Protein AF-A0A920MTZ7-F1 (afdb_monomer_lite)

Sequence (260 aa):
MGLRLAKHAIFITGLFAFLVACSSSSNELAEPISSESANQDAASAPSSATEERPDEESTANLISFKDEVLPIIENACALCHTGRGPGVPHAKLDTAAEVSAYAFAIGAVVDSGYMPPWPASDLSVPFLHDASLDIYQRELIVEWVQAGAPVDVDGNTQVTPTQEVPFLVSYDQELSSTNFYDGERGQPDEYRCFIFDPELTETKYLTGYEFIPDQTEVVHHLVGYRVTAEYREAADRKDAKEDQGGWSCFGSTGLGSDEI

Structure (mmCIF, N/CA/C/O backbone):
data_AF-A0A920MTZ7-F1
#
_entry.id   AF-A0A920MTZ7-F1
#
loop_
_atom_site.group_PDB
_atom_site.id
_atom_site.type_symbol
_atom_site.label_atom_id
_atom_site.label_alt_id
_atom_site.label_comp_id
_atom_site.label_asym_id
_atom_site.label_entity_id
_atom_site.label_seq_id
_atom_site.pdbx_PDB_ins_code
_atom_site.Cartn_x
_atom_site.Cartn_y
_atom_site.Cartn_z
_atom_site.occupancy
_atom_site.B_iso_or_equiv
_atom_site.auth_seq_id
_atom_site.auth_comp_id
_atom_site.auth_asym_id
_atom_site.auth_atom_id
_atom_site.pdbx_PDB_model_num
ATOM 1 N N . MET A 1 1 ? -1.099 6.759 -16.493 1.00 73.56 1 MET A N 1
ATOM 2 C CA . MET A 1 1 ? -0.132 6.357 -15.442 1.00 73.56 1 MET A CA 1
ATOM 3 C C . MET A 1 1 ? 1.270 6.908 -15.713 1.00 73.56 1 MET A C 1
ATOM 5 O O . MET A 1 1 ? 1.718 6.883 -16.858 1.00 73.56 1 MET A O 1
ATOM 9 N N . GLY A 1 2 ? 1.944 7.415 -14.675 1.00 75.69 2 GLY A N 1
ATOM 10 C CA . GLY A 1 2 ? 3.324 7.918 -14.729 1.00 75.69 2 GLY A CA 1
ATOM 11 C C . GLY A 1 2 ? 4.304 7.098 -13.877 1.00 75.69 2 GLY A C 1
ATOM 12 O O . GLY A 1 2 ? 3.886 6.322 -13.018 1.00 75.69 2 GLY A O 1
ATOM 13 N N . LEU A 1 3 ? 5.606 7.273 -14.111 1.00 81.06 3 LEU A N 1
ATOM 14 C CA . LEU A 1 3 ? 6.703 6.635 -13.378 1.00 81.06 3 LEU A CA 1
ATOM 15 C C . LEU A 1 3 ? 7.841 7.637 -13.160 1.00 81.06 3 LEU A C 1
ATOM 17 O O . LEU A 1 3 ? 8.461 8.092 -14.121 1.00 81.06 3 LEU A O 1
ATOM 21 N N . ARG A 1 4 ? 8.165 7.949 -11.906 1.00 86.31 4 ARG A N 1
ATOM 22 C CA . ARG A 1 4 ? 9.356 8.742 -11.567 1.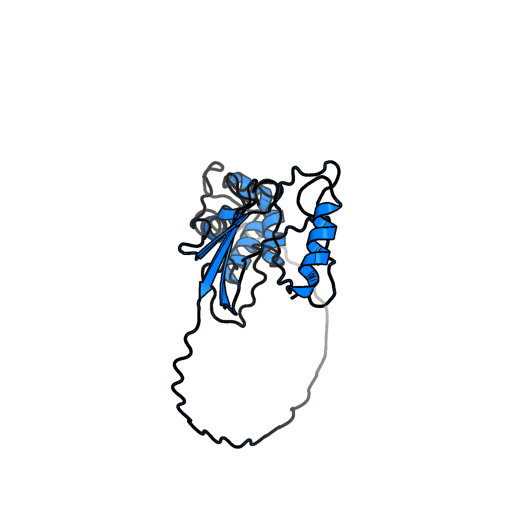00 86.31 4 ARG A CA 1
ATOM 23 C C . ARG A 1 4 ? 10.545 7.839 -11.316 1.00 86.31 4 ARG A C 1
ATOM 25 O O . ARG A 1 4 ? 10.402 6.793 -10.690 1.00 86.31 4 ARG A O 1
ATOM 32 N N . LEU A 1 5 ? 11.720 8.261 -11.772 1.00 76.38 5 LEU A N 1
ATOM 33 C CA . LEU A 1 5 ? 12.977 7.537 -11.599 1.00 76.38 5 LEU A CA 1
ATOM 34 C C . LEU A 1 5 ? 14.055 8.452 -11.017 1.00 76.38 5 LEU A C 1
ATOM 36 O O . LEU A 1 5 ? 14.320 9.523 -11.563 1.00 76.38 5 LEU A O 1
ATOM 40 N N . ALA A 1 6 ? 14.730 7.984 -9.969 1.00 74.25 6 ALA A N 1
ATOM 41 C CA . ALA A 1 6 ? 15.964 8.563 -9.444 1.00 74.25 6 ALA A CA 1
ATOM 42 C C . ALA A 1 6 ? 17.155 7.651 -9.790 1.00 74.25 6 ALA A C 1
ATOM 44 O O . ALA A 1 6 ? 17.127 6.441 -9.541 1.00 74.25 6 ALA A O 1
ATOM 45 N N . LYS A 1 7 ? 18.201 8.220 -10.385 1.00 78.69 7 LYS A N 1
ATOM 46 C CA . LYS A 1 7 ? 19.349 7.543 -10.983 1.00 78.69 7 LYS A CA 1
ATOM 47 C C . LYS A 1 7 ? 20.635 8.287 -10.648 1.00 78.69 7 LYS A C 1
ATOM 49 O O . LYS A 1 7 ? 20.724 9.500 -10.770 1.00 78.69 7 LYS A O 1
ATOM 54 N N . HIS A 1 8 ? 21.690 7.547 -10.328 1.00 67.94 8 HIS A N 1
ATOM 55 C CA . HIS A 1 8 ? 23.018 8.131 -10.122 1.00 67.94 8 HIS A CA 1
ATOM 56 C C . HIS A 1 8 ? 24.019 7.659 -11.182 1.00 67.94 8 HIS A C 1
ATOM 58 O O . HIS A 1 8 ? 24.038 6.492 -11.584 1.00 67.94 8 HIS A O 1
ATOM 64 N N . ALA A 1 9 ? 24.880 8.580 -11.623 1.00 53.00 9 ALA A N 1
ATOM 65 C CA . ALA A 1 9 ? 26.086 8.265 -12.380 1.00 53.00 9 ALA A CA 1
ATOM 66 C C . ALA A 1 9 ? 27.226 7.986 -11.392 1.00 53.00 9 ALA A C 1
ATOM 68 O O . ALA A 1 9 ? 27.508 8.826 -10.539 1.00 53.00 9 ALA A O 1
ATOM 69 N N . ILE A 1 10 ? 27.907 6.846 -11.506 1.00 47.06 10 ILE A N 1
ATOM 70 C CA . ILE A 1 10 ? 29.135 6.632 -10.735 1.00 47.06 10 ILE A CA 1
ATOM 71 C C . ILE A 1 10 ? 30.314 7.158 -11.557 1.00 47.06 10 ILE A C 1
ATOM 73 O O . ILE A 1 10 ? 30.691 6.562 -12.563 1.00 47.06 10 ILE A O 1
ATOM 77 N N . PHE A 1 11 ? 30.948 8.236 -11.095 1.00 40.34 11 PHE A N 1
ATOM 78 C CA . PHE A 1 11 ? 32.350 8.487 -11.420 1.00 40.34 11 PHE A CA 1
ATOM 79 C C . PHE A 1 11 ? 33.190 7.626 -10.477 1.00 40.34 11 PHE A C 1
ATOM 81 O O . PHE A 1 11 ? 33.397 7.989 -9.322 1.00 40.34 11 PHE A O 1
ATOM 88 N N . ILE A 1 12 ? 33.655 6.463 -10.943 1.00 41.62 12 ILE A N 1
ATOM 89 C CA . ILE A 1 12 ? 34.651 5.683 -10.200 1.00 41.62 12 ILE A CA 1
ATOM 90 C C . ILE A 1 12 ? 35.979 6.438 -10.324 1.00 41.62 12 ILE A C 1
ATOM 92 O O . ILE A 1 12 ? 36.806 6.144 -11.185 1.00 41.62 12 ILE A O 1
ATOM 96 N N . THR A 1 13 ? 36.206 7.439 -9.477 1.00 42.00 13 THR A N 1
ATOM 97 C CA . THR A 1 13 ? 37.565 7.886 -9.169 1.00 42.00 13 THR A CA 1
ATOM 98 C C . THR A 1 13 ? 38.194 6.800 -8.309 1.00 42.00 13 THR A C 1
ATOM 100 O O . THR A 1 13 ? 38.037 6.756 -7.092 1.00 42.00 13 THR A O 1
ATOM 103 N N . GLY A 1 14 ? 38.843 5.848 -8.979 1.00 44.28 14 GLY A N 1
ATOM 104 C CA . GLY A 1 14 ? 39.489 4.712 -8.342 1.00 44.28 14 GLY A CA 1
ATOM 105 C C . GLY A 1 14 ? 40.502 5.160 -7.292 1.00 44.28 14 GLY A C 1
ATOM 106 O O . GLY A 1 14 ? 41.560 5.686 -7.628 1.00 44.28 14 GLY A O 1
ATOM 107 N N . LEU A 1 15 ? 40.202 4.888 -6.025 1.00 35.62 15 LEU A N 1
ATOM 108 C CA . LEU A 1 15 ? 41.201 4.801 -4.972 1.00 35.62 15 LEU A CA 1
ATOM 109 C C . LEU A 1 15 ? 41.293 3.329 -4.564 1.00 35.62 15 LEU A C 1
ATOM 111 O O . LEU A 1 15 ? 40.585 2.849 -3.684 1.00 35.62 15 LEU A O 1
ATOM 115 N N . PHE A 1 16 ? 42.148 2.596 -5.276 1.00 40.66 16 PHE A N 1
ATOM 116 C CA . PHE A 1 16 ? 42.564 1.254 -4.888 1.00 40.66 16 PHE A CA 1
ATOM 117 C C . PHE A 1 16 ? 43.358 1.355 -3.579 1.00 40.66 16 PHE A C 1
ATOM 119 O O . PHE A 1 16 ? 44.534 1.714 -3.586 1.00 40.66 16 PHE A O 1
ATOM 126 N N . ALA A 1 17 ? 42.726 1.026 -2.456 1.00 35.19 17 ALA A N 1
ATOM 127 C CA . ALA A 1 17 ? 43.421 0.687 -1.222 1.00 35.19 17 ALA A CA 1
ATOM 128 C C . ALA A 1 17 ? 43.351 -0.834 -1.046 1.00 35.19 17 ALA A C 1
ATOM 130 O O . ALA A 1 17 ? 42.347 -1.388 -0.605 1.00 35.19 17 ALA A O 1
ATOM 131 N N . PHE A 1 18 ? 44.427 -1.514 -1.443 1.00 35.62 18 PHE A N 1
ATOM 132 C CA . PHE A 1 18 ? 44.664 -2.914 -1.103 1.00 35.62 18 PHE A CA 1
ATOM 133 C C . PHE A 1 18 ? 44.867 -3.021 0.414 1.00 35.62 18 PHE A C 1
ATOM 135 O O . PHE A 1 18 ? 45.884 -2.564 0.934 1.00 35.62 18 PHE A O 1
ATOM 14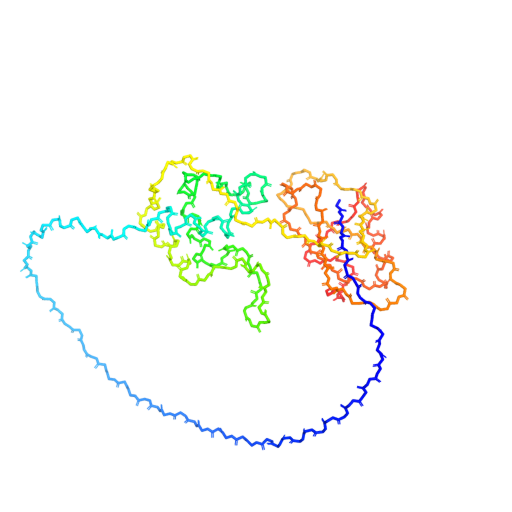2 N N . LEU A 1 19 ? 43.937 -3.665 1.116 1.00 35.62 19 LEU A N 1
ATOM 143 C CA . LEU A 1 19 ? 44.187 -4.231 2.438 1.00 35.62 19 LEU A CA 1
ATOM 144 C C . LEU A 1 19 ? 44.015 -5.744 2.341 1.00 35.62 19 LEU A C 1
ATOM 146 O O . LEU A 1 19 ? 42.914 -6.276 2.242 1.00 35.62 19 LEU A O 1
ATOM 150 N N . VAL A 1 20 ? 45.162 -6.416 2.311 1.00 40.31 20 VAL A N 1
ATOM 151 C CA . VAL A 1 20 ? 45.294 -7.865 2.434 1.00 40.31 20 VAL A CA 1
ATOM 152 C C . VAL A 1 20 ? 44.948 -8.242 3.872 1.00 40.31 20 VAL A C 1
ATOM 154 O O . VAL A 1 20 ? 45.643 -7.829 4.797 1.00 40.31 20 VAL A O 1
ATOM 157 N N . ALA A 1 21 ? 43.908 -9.051 4.056 1.00 35.28 21 ALA A N 1
ATOM 158 C CA . ALA A 1 21 ? 43.657 -9.759 5.303 1.00 35.28 21 ALA A CA 1
ATOM 159 C C . ALA A 1 21 ? 43.594 -11.261 5.006 1.00 35.28 21 ALA A C 1
ATOM 161 O O . ALA A 1 21 ? 42.650 -11.756 4.394 1.00 35.28 21 ALA A O 1
ATOM 162 N N . CYS A 1 22 ? 44.633 -11.982 5.425 1.00 37.28 22 CYS A N 1
ATOM 163 C CA . CYS A 1 22 ? 44.603 -13.433 5.539 1.00 37.28 22 CYS A CA 1
ATOM 164 C C . CYS A 1 22 ? 43.886 -13.793 6.844 1.00 37.28 22 CYS A C 1
ATOM 166 O O . CYS A 1 22 ? 44.307 -13.342 7.907 1.00 37.28 22 CYS A O 1
ATOM 168 N N . SER A 1 23 ? 42.865 -14.646 6.786 1.00 33.50 23 SER A N 1
ATOM 169 C CA . SER A 1 23 ? 42.418 -15.401 7.957 1.00 33.50 23 SER A CA 1
ATOM 170 C C . SER A 1 23 ? 42.201 -16.855 7.560 1.00 33.50 23 SER A C 1
ATOM 172 O O . SER A 1 23 ? 41.451 -17.165 6.635 1.00 33.50 23 SER A O 1
ATOM 174 N N . SER A 1 24 ? 42.951 -17.732 8.220 1.00 41.41 24 SER A N 1
ATOM 175 C CA . SER A 1 24 ? 42.944 -19.179 8.059 1.00 41.41 24 SER A CA 1
ATOM 176 C C . SER A 1 24 ? 41.792 -19.811 8.835 1.00 41.41 24 SER A C 1
ATOM 178 O O . SER A 1 24 ? 41.592 -19.526 10.013 1.00 41.41 24 SER A O 1
ATOM 180 N N . SER A 1 25 ? 41.093 -20.719 8.162 1.00 36.28 25 SER A N 1
ATOM 181 C CA . SER A 1 25 ? 40.071 -21.612 8.704 1.00 36.28 25 SER A CA 1
ATOM 182 C C . SER A 1 25 ? 40.617 -22.532 9.804 1.00 36.28 25 SER A C 1
ATOM 184 O O . SER A 1 25 ? 41.744 -23.022 9.713 1.00 36.28 25 SER A O 1
ATOM 186 N N . SER A 1 26 ? 39.794 -22.832 10.808 1.00 42.53 26 SER A N 1
ATOM 187 C CA . SER A 1 26 ? 39.826 -24.112 11.522 1.00 42.53 26 SER A CA 1
ATOM 188 C C . SER A 1 26 ? 38.418 -24.468 11.983 1.00 42.53 26 SER A C 1
ATOM 190 O O . SER A 1 26 ? 37.749 -23.707 12.673 1.00 42.53 26 SER A O 1
ATOM 192 N N . ASN A 1 27 ? 38.005 -25.630 11.505 1.00 35.41 27 ASN A N 1
ATOM 193 C CA . ASN A 1 27 ? 36.785 -26.372 11.752 1.00 35.41 27 ASN A CA 1
ATOM 194 C C . ASN A 1 27 ? 36.845 -27.029 13.141 1.00 35.41 27 ASN A C 1
ATOM 196 O O . ASN A 1 27 ? 37.878 -27.613 13.460 1.00 35.41 27 ASN A O 1
ATOM 200 N N . GLU A 1 28 ? 35.751 -27.050 13.904 1.00 35.56 28 GLU A N 1
ATOM 201 C CA . GLU A 1 28 ? 35.530 -28.138 14.863 1.00 35.56 28 GLU A CA 1
ATOM 202 C C . GLU A 1 28 ? 34.032 -28.430 15.015 1.00 35.56 28 GLU A C 1
ATOM 204 O O . GLU A 1 28 ? 33.248 -27.621 15.506 1.00 35.56 28 GLU A O 1
ATOM 209 N N . LEU A 1 29 ? 33.659 -29.607 14.515 1.00 36.44 29 LEU A N 1
ATOM 210 C CA . LEU A 1 29 ? 32.416 -30.311 14.791 1.00 36.44 29 LEU A CA 1
ATOM 211 C C . LEU A 1 29 ? 32.584 -31.052 16.121 1.00 36.44 29 LEU A C 1
ATOM 213 O O . LEU A 1 29 ? 33.572 -31.765 16.289 1.00 36.44 29 LEU A O 1
ATOM 217 N N . ALA A 1 30 ? 31.587 -30.984 16.999 1.00 35.12 30 ALA A N 1
ATOM 218 C CA . ALA A 1 30 ? 31.361 -32.018 18.001 1.00 35.12 30 ALA A CA 1
ATOM 219 C C . ALA A 1 30 ? 29.856 -32.277 18.148 1.00 35.12 30 ALA A C 1
ATOM 221 O O . ALA A 1 30 ? 29.040 -31.361 18.214 1.00 35.12 30 ALA A O 1
ATOM 222 N N . GLU A 1 31 ? 29.546 -33.565 18.110 1.00 39.50 31 GLU A N 1
ATOM 223 C CA . GLU A 1 31 ? 28.253 -34.223 17.951 1.00 39.50 31 GLU A CA 1
ATOM 224 C C . GLU A 1 31 ? 27.447 -34.365 19.270 1.00 39.50 31 GLU A C 1
ATOM 226 O O . GLU A 1 31 ? 27.928 -33.969 20.334 1.00 39.50 31 GLU A O 1
ATOM 231 N N . PRO A 1 32 ? 26.200 -34.888 19.212 1.00 40.53 32 PRO A N 1
ATOM 232 C CA . PRO A 1 32 ? 25.152 -34.662 20.204 1.00 40.53 32 PRO A CA 1
ATOM 233 C C . PRO A 1 32 ? 25.169 -35.677 21.353 1.00 40.53 32 PRO A C 1
ATOM 235 O O . PRO A 1 32 ? 25.661 -36.796 21.219 1.00 40.53 32 PRO A O 1
ATOM 238 N N . ILE A 1 33 ? 24.535 -35.312 22.471 1.00 34.78 33 ILE A N 1
ATOM 239 C CA . ILE A 1 33 ? 24.236 -36.248 23.558 1.00 34.78 33 ILE A CA 1
ATOM 240 C C . ILE A 1 33 ? 22.755 -36.617 23.501 1.00 34.78 33 ILE A C 1
ATOM 242 O O . ILE A 1 33 ? 21.862 -35.771 23.486 1.00 34.78 33 ILE A O 1
ATOM 246 N N . SER A 1 34 ? 22.550 -37.923 23.428 1.00 33.41 34 SER A N 1
ATOM 247 C CA . SER A 1 34 ? 21.306 -38.664 23.341 1.00 33.41 34 SER A CA 1
ATOM 248 C C . SER A 1 34 ? 20.534 -38.750 24.661 1.00 33.41 34 SER A C 1
ATOM 250 O O . SER A 1 34 ? 21.130 -38.850 25.727 1.00 33.41 34 SER A O 1
ATOM 252 N N . SER A 1 35 ? 19.212 -38.865 24.498 1.00 32.66 35 SER A N 1
ATOM 253 C CA . SER A 1 35 ? 18.271 -39.752 25.206 1.00 32.66 35 SER A CA 1
ATOM 254 C C . SER A 1 35 ? 18.216 -39.750 26.738 1.00 32.66 35 SER A C 1
ATOM 256 O O . SER A 1 35 ? 19.120 -40.257 27.386 1.00 32.66 35 SER A O 1
ATOM 258 N N . GLU A 1 36 ? 17.024 -39.481 27.278 1.00 35.78 36 GLU A N 1
ATOM 259 C CA . GLU A 1 36 ? 16.241 -40.563 27.891 1.00 35.78 36 GLU A CA 1
ATOM 260 C C . GLU A 1 36 ? 14.750 -40.213 27.975 1.00 35.78 36 GLU A C 1
ATOM 262 O O . GLU A 1 36 ? 14.353 -39.094 28.288 1.00 35.78 36 GLU A O 1
ATOM 267 N N . SER A 1 37 ? 13.932 -41.211 27.647 1.00 34.25 37 SER A N 1
ATOM 268 C CA . SER A 1 37 ? 12.482 -41.239 27.793 1.00 34.25 37 SER A CA 1
ATOM 269 C C . SER A 1 37 ? 12.164 -42.057 29.040 1.00 34.25 37 SER A C 1
ATOM 271 O O . SER A 1 37 ? 12.683 -43.165 29.171 1.00 34.25 37 SER A O 1
ATOM 273 N N . ALA A 1 38 ? 11.224 -41.602 29.865 1.00 33.44 38 ALA A N 1
ATOM 274 C CA . ALA A 1 38 ? 10.444 -42.492 30.714 1.00 33.44 38 ALA A CA 1
ATOM 275 C C . ALA A 1 38 ? 8.994 -42.000 30.785 1.00 33.44 38 ALA A C 1
ATOM 277 O O . ALA A 1 38 ? 8.712 -40.839 31.065 1.00 33.44 38 ALA A O 1
ATOM 278 N N . ASN A 1 39 ? 8.114 -42.930 30.438 1.00 33.12 39 ASN A N 1
ATOM 279 C CA . ASN A 1 39 ? 6.668 -42.845 30.289 1.00 33.12 39 ASN A CA 1
ATOM 280 C C . ASN A 1 39 ? 5.952 -43.156 31.626 1.00 33.12 39 ASN A C 1
ATOM 282 O O . ASN A 1 39 ? 6.611 -43.623 32.553 1.00 33.12 39 ASN A O 1
ATOM 286 N N . GLN A 1 40 ? 4.611 -43.058 31.608 1.00 33.97 40 GLN A N 1
ATOM 287 C CA . GLN A 1 40 ? 3.602 -43.625 32.537 1.00 33.97 40 GLN A CA 1
ATOM 288 C C . GLN A 1 40 ? 3.126 -42.690 33.669 1.00 33.97 40 GLN A C 1
ATOM 290 O O . GLN A 1 40 ? 3.928 -42.037 34.319 1.00 33.97 40 GLN A O 1
ATOM 295 N N . ASP A 1 41 ? 1.839 -42.574 34.009 1.00 30.67 41 ASP A N 1
ATOM 296 C CA . ASP A 1 41 ? 0.616 -43.224 33.526 1.00 30.67 41 ASP A CA 1
ATOM 297 C C . ASP A 1 41 ? -0.614 -42.406 33.968 1.00 30.67 41 ASP A C 1
ATOM 299 O O . ASP A 1 41 ? -0.582 -41.650 34.940 1.00 30.67 41 ASP A O 1
ATOM 303 N N . ALA A 1 42 ? -1.716 -42.606 33.249 1.00 36.16 42 ALA A N 1
ATOM 304 C CA . ALA A 1 42 ? -3.049 -42.117 33.570 1.00 36.16 42 ALA A CA 1
ATOM 305 C C . ALA A 1 42 ? -3.706 -42.909 34.716 1.00 36.16 42 ALA A C 1
ATOM 307 O O . ALA A 1 42 ? -3.630 -44.135 34.724 1.00 36.16 42 ALA A O 1
ATOM 308 N N . ALA A 1 43 ? -4.465 -42.232 35.589 1.00 31.44 43 ALA A N 1
ATOM 309 C CA . ALA A 1 43 ? -5.669 -42.792 36.221 1.00 31.44 43 ALA A CA 1
ATOM 310 C C . ALA A 1 43 ? -6.524 -41.724 36.941 1.00 31.44 43 ALA A C 1
ATOM 312 O O . ALA A 1 43 ? -6.113 -41.142 37.938 1.00 31.44 43 ALA A O 1
ATOM 313 N N . SER A 1 44 ? -7.747 -41.566 36.429 1.00 32.16 44 SER A N 1
ATOM 314 C CA . SER A 1 44 ? -9.037 -41.572 37.142 1.00 32.16 44 SER A CA 1
ATOM 315 C C . SER A 1 44 ? -9.322 -40.593 38.295 1.00 32.16 44 SER A C 1
ATOM 317 O O . SER A 1 44 ? -8.800 -40.699 39.400 1.00 32.16 44 SER A O 1
ATOM 319 N N . ALA A 1 45 ? -10.318 -39.738 38.039 1.00 35.88 45 ALA A N 1
ATOM 320 C CA . ALA A 1 45 ? -11.040 -38.895 38.994 1.00 35.88 45 ALA A CA 1
ATOM 321 C C . ALA A 1 45 ? -11.77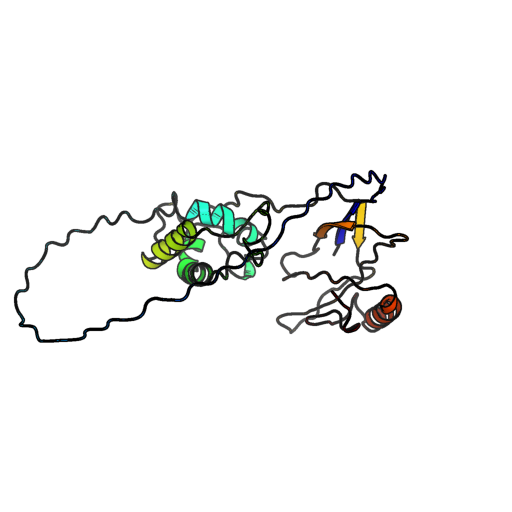5 -39.679 40.105 1.00 35.88 45 ALA A C 1
ATOM 323 O O . ALA A 1 45 ? -12.072 -40.869 39.956 1.00 35.88 45 ALA A O 1
ATOM 324 N N . PRO A 1 46 ? -12.230 -38.958 41.147 1.00 39.75 46 PRO A N 1
ATOM 325 C CA . PRO A 1 46 ? -13.675 -38.914 41.358 1.00 39.75 46 PRO A CA 1
ATOM 326 C C . PRO A 1 46 ? -14.251 -37.497 41.530 1.00 39.75 46 PRO A C 1
ATOM 328 O O . PRO A 1 46 ? -13.571 -36.528 41.851 1.00 39.75 46 PRO A O 1
ATOM 331 N N . SER A 1 47 ? -15.553 -37.445 41.264 1.00 36.72 47 SER A N 1
ATOM 332 C CA . SER A 1 47 ? -16.486 -36.318 41.282 1.00 36.72 47 SER A CA 1
ATOM 333 C C . SER A 1 47 ? -16.784 -35.761 42.685 1.00 36.72 47 SER A C 1
ATOM 335 O O . SER A 1 47 ? -16.724 -36.501 43.665 1.00 36.72 47 SER A O 1
ATOM 337 N N . SER A 1 48 ? -17.255 -34.503 42.693 1.00 30.81 48 SER A N 1
ATOM 338 C CA . SER A 1 48 ? -18.170 -33.853 43.653 1.00 30.81 48 SER A CA 1
ATOM 339 C C . SER A 1 48 ? -17.562 -32.781 44.559 1.00 30.81 48 SER A C 1
ATOM 341 O O . SER A 1 48 ? -17.110 -33.083 45.658 1.00 30.81 48 SER A O 1
ATOM 343 N N . ALA A 1 49 ? -17.732 -31.517 44.165 1.00 33.19 49 ALA A N 1
ATOM 344 C CA . ALA A 1 49 ? -18.487 -30.531 44.947 1.00 33.19 49 ALA A CA 1
ATOM 345 C C . ALA A 1 49 ? -18.689 -29.268 44.097 1.00 33.19 49 ALA A C 1
ATOM 347 O O . ALA A 1 49 ? -17.731 -28.596 43.725 1.00 33.19 49 ALA A O 1
ATOM 348 N N . THR A 1 50 ? -19.944 -28.975 43.765 1.00 44.69 50 THR A N 1
ATOM 349 C CA . THR A 1 50 ? -20.363 -27.681 43.227 1.00 44.69 50 THR A CA 1
ATOM 350 C C . THR A 1 50 ? -20.285 -26.675 44.365 1.00 44.69 50 THR A C 1
ATOM 352 O O . THR A 1 50 ? -21.158 -26.657 45.231 1.00 44.69 50 THR A O 1
ATOM 355 N N . GLU A 1 51 ? -19.227 -25.875 44.385 1.00 38.91 51 GLU A N 1
ATOM 356 C CA . GLU A 1 51 ? -19.180 -24.652 45.174 1.00 38.91 51 GLU A CA 1
ATOM 357 C C . GLU A 1 51 ? -19.457 -23.507 44.201 1.00 38.91 51 GLU A C 1
ATOM 359 O O . GLU A 1 51 ? -18.710 -23.268 43.251 1.00 38.91 51 GLU A O 1
ATOM 364 N N . GLU A 1 52 ? -20.623 -22.893 44.376 1.00 42.97 52 GLU A N 1
ATOM 365 C CA . GLU A 1 52 ? -21.086 -21.734 43.627 1.00 42.97 52 GLU A CA 1
ATOM 366 C C . GLU A 1 52 ? -20.136 -20.578 43.965 1.00 42.97 52 GLU A C 1
ATOM 368 O O . GLU A 1 52 ? -20.246 -19.922 45.003 1.00 42.97 52 GLU A O 1
ATOM 373 N N . ARG A 1 53 ? -19.104 -20.417 43.131 1.00 42.03 53 ARG A N 1
ATOM 374 C CA . ARG A 1 53 ? -18.169 -19.301 43.215 1.00 42.03 53 ARG A CA 1
ATOM 375 C C . ARG A 1 53 ? -18.980 -18.036 42.926 1.00 42.03 53 ARG A C 1
ATOM 377 O O . ARG A 1 53 ? -19.675 -18.028 41.910 1.00 42.03 53 ARG A O 1
ATOM 384 N N . PRO A 1 54 ? -18.912 -16.990 43.768 1.00 41.41 54 PRO A N 1
ATOM 385 C CA . PRO A 1 54 ? -19.502 -15.709 43.418 1.00 41.41 54 PRO A CA 1
ATOM 386 C C . PRO A 1 54 ? -18.968 -15.315 42.046 1.00 41.41 54 PRO A C 1
ATOM 388 O O . PRO A 1 54 ? -17.776 -15.516 41.785 1.00 41.41 54 PRO A O 1
ATOM 391 N N . ASP A 1 55 ? -19.841 -14.791 41.190 1.00 44.62 55 ASP A N 1
ATOM 392 C CA . ASP A 1 55 ? -19.447 -14.095 39.976 1.00 44.62 55 ASP A CA 1
ATOM 393 C C . ASP A 1 55 ? -18.567 -12.906 40.394 1.00 44.62 55 ASP A C 1
ATOM 395 O O . ASP A 1 55 ? -19.027 -11.780 40.571 1.00 44.62 55 ASP A O 1
ATOM 399 N N . GLU A 1 56 ? -17.277 -13.166 40.617 1.00 44.03 56 GLU A N 1
ATOM 400 C CA . GLU A 1 56 ? -16.250 -12.181 40.350 1.00 44.03 56 GLU A CA 1
ATOM 401 C C . GLU A 1 56 ? -16.377 -11.921 38.859 1.00 44.03 56 GLU A C 1
ATOM 403 O O . GLU A 1 56 ? -15.853 -12.660 38.021 1.00 44.03 56 GLU A O 1
ATOM 408 N N . GLU A 1 57 ? -17.166 -10.894 38.552 1.00 49.69 57 GLU A N 1
ATOM 409 C CA . GLU A 1 57 ? -17.010 -10.072 37.374 1.00 49.69 57 GLU A CA 1
ATOM 410 C C . GLU A 1 57 ? -15.525 -9.729 37.324 1.00 49.69 57 GLU A C 1
ATOM 412 O O . GLU A 1 57 ? -15.025 -8.827 37.997 1.00 49.69 57 GLU A O 1
ATOM 417 N N . SER A 1 58 ? -14.796 -10.597 36.630 1.00 43.72 58 SER A N 1
ATOM 418 C CA . SER A 1 58 ? -13.410 -10.420 36.292 1.00 43.72 58 SER A CA 1
ATOM 419 C C . SER A 1 58 ? -13.378 -9.082 35.586 1.00 43.72 58 SER A C 1
ATOM 421 O O . SER A 1 58 ? -13.699 -8.995 34.400 1.00 43.72 58 SER A O 1
ATOM 423 N N . THR A 1 59 ? -12.957 -8.044 36.301 1.00 46.22 59 THR A N 1
ATOM 424 C CA . THR A 1 59 ? -12.302 -6.894 35.700 1.00 46.22 59 THR A CA 1
ATOM 425 C C . THR A 1 59 ? -10.987 -7.417 35.125 1.00 46.22 59 THR A C 1
ATOM 427 O O . THR A 1 59 ? -9.900 -7.102 35.605 1.00 46.22 59 THR A O 1
ATOM 430 N N . ALA A 1 60 ? -11.090 -8.299 34.128 1.00 54.00 60 ALA A N 1
ATOM 431 C CA . ALA A 1 60 ? -10.061 -8.442 33.134 1.00 54.00 60 ALA A CA 1
ATOM 432 C C . ALA A 1 60 ? -9.873 -7.014 32.647 1.00 54.00 60 ALA A C 1
ATOM 434 O O . ALA A 1 60 ? -10.862 -6.354 32.319 1.00 54.00 60 ALA A O 1
ATOM 435 N N . ASN A 1 61 ? -8.646 -6.507 32.731 1.00 63.38 61 ASN A N 1
ATOM 436 C CA . ASN A 1 61 ? -8.299 -5.259 32.078 1.00 63.38 61 ASN A CA 1
ATOM 437 C C . ASN A 1 61 ? -8.689 -5.438 30.611 1.00 63.38 61 ASN A C 1
ATOM 439 O O . ASN A 1 61 ? -7.997 -6.127 29.867 1.00 63.38 61 ASN A O 1
ATOM 443 N N . LEU A 1 62 ? -9.871 -4.938 30.254 1.00 81.62 62 LEU A N 1
ATOM 444 C CA . LEU A 1 62 ? -10.371 -4.981 28.898 1.00 81.62 62 LEU A CA 1
ATOM 445 C C . LEU A 1 62 ? -9.408 -4.130 28.086 1.00 81.62 62 LEU A C 1
ATOM 447 O O . LEU A 1 62 ? -9.135 -2.993 28.473 1.00 81.62 62 LEU A O 1
ATOM 451 N N . ILE A 1 63 ? -8.892 -4.704 27.003 1.00 93.38 63 ILE A N 1
ATOM 452 C CA . ILE A 1 63 ? -8.007 -3.999 26.081 1.00 93.38 63 ILE A CA 1
ATOM 453 C C . ILE A 1 63 ? -8.731 -2.737 25.612 1.00 93.38 63 ILE A C 1
ATOM 455 O O . ILE A 1 63 ? -9.845 -2.816 25.079 1.00 93.38 63 ILE A O 1
ATOM 459 N N . SER A 1 64 ? -8.124 -1.576 25.848 1.00 96.25 64 SER A N 1
ATOM 460 C CA . SER A 1 64 ? -8.720 -0.296 25.471 1.00 96.25 64 SER A CA 1
ATOM 461 C C . SER A 1 64 ? -8.624 -0.130 23.963 1.00 96.25 64 SER A C 1
ATOM 463 O O . SER A 1 64 ? -7.532 -0.094 23.394 1.00 96.25 64 SER A O 1
ATOM 465 N N . PHE A 1 65 ? -9.766 0.025 23.290 1.00 97.88 65 PHE A N 1
ATOM 466 C CA . PHE A 1 65 ? -9.732 0.321 21.863 1.00 97.88 65 PHE A CA 1
ATOM 467 C C . PHE A 1 65 ? -9.014 1.643 21.614 1.00 97.88 65 PHE A C 1
ATOM 46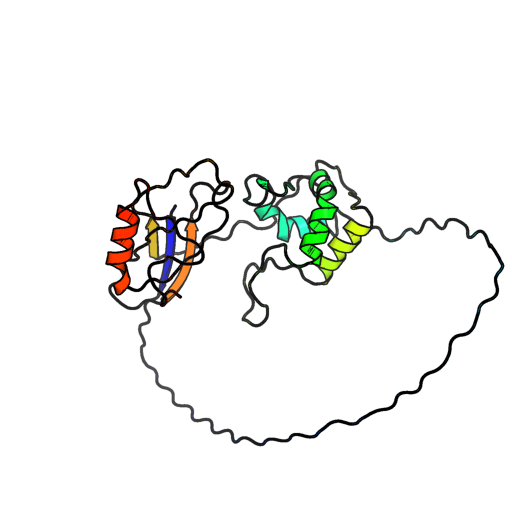9 O O . PHE A 1 65 ? -8.151 1.712 20.750 1.00 97.88 65 PHE A O 1
ATOM 476 N N . LYS A 1 66 ? -9.331 2.682 22.386 1.00 97.88 66 LYS A N 1
ATOM 477 C CA . LYS A 1 66 ? -8.736 4.006 22.232 1.00 97.88 66 LYS A CA 1
ATOM 478 C C . LYS A 1 66 ? -7.225 4.020 22.421 1.00 97.88 66 LYS A C 1
ATOM 480 O O . LYS A 1 66 ? -6.531 4.646 21.625 1.00 97.88 66 LYS A O 1
ATOM 485 N N . ASP A 1 67 ? -6.751 3.421 23.507 1.00 97.75 67 ASP A N 1
ATOM 486 C CA . ASP A 1 67 ? -5.378 3.628 23.962 1.00 97.75 67 ASP A CA 1
ATOM 487 C C . ASP A 1 67 ? -4.425 2.547 23.429 1.00 97.75 67 ASP A C 1
ATOM 489 O O . ASP A 1 67 ? -3.227 2.800 23.316 1.00 97.75 67 ASP A O 1
ATOM 493 N N . GLU A 1 68 ? -4.941 1.371 23.057 1.00 97.69 68 GLU A N 1
ATOM 494 C CA . GLU A 1 68 ? -4.123 0.226 22.644 1.00 97.69 68 GLU A CA 1
ATOM 495 C C . GLU A 1 68 ? -4.340 -0.157 21.172 1.00 97.69 68 GLU A C 1
ATOM 497 O O . GLU A 1 68 ? -3.373 -0.314 20.429 1.00 97.69 68 GLU A O 1
ATOM 502 N N . VAL A 1 69 ? -5.589 -0.257 20.705 1.00 98.31 69 VAL A N 1
ATOM 503 C CA . VAL A 1 69 ? -5.893 -0.777 19.354 1.00 98.31 69 VAL A CA 1
ATOM 504 C C . VAL A 1 69 ? -5.879 0.316 18.289 1.00 98.31 69 VAL A C 1
ATOM 506 O O . VAL A 1 69 ? -5.251 0.162 17.242 1.00 98.31 69 VAL A O 1
ATOM 509 N N . LEU A 1 70 ? -6.563 1.430 18.542 1.00 98.31 70 LEU A N 1
ATOM 510 C CA . LEU A 1 70 ? -6.722 2.537 17.606 1.00 98.31 70 LEU A CA 1
ATOM 511 C C . LEU A 1 70 ? -5.369 3.079 17.120 1.00 98.31 70 LEU A C 1
ATOM 513 O O . LEU A 1 70 ? -5.235 3.216 15.907 1.00 98.31 70 LEU A O 1
ATOM 517 N N . PRO A 1 71 ? -4.333 3.280 17.964 1.00 97.69 71 PRO A N 1
ATOM 518 C CA . PRO A 1 71 ? -3.027 3.730 17.482 1.00 97.69 71 PRO A CA 1
ATOM 519 C C . PRO A 1 71 ? -2.374 2.754 16.494 1.00 97.69 71 PRO A C 1
ATOM 521 O O . PRO A 1 71 ? -1.691 3.183 15.564 1.00 97.69 71 PRO A O 1
ATOM 524 N N . ILE A 1 72 ? -2.597 1.443 16.657 1.00 97.81 72 ILE A N 1
ATOM 525 C CA . ILE A 1 72 ? -2.096 0.429 15.720 1.00 97.81 72 ILE A CA 1
ATOM 526 C C . ILE A 1 72 ? -2.853 0.533 14.394 1.00 97.81 72 ILE A C 1
ATOM 528 O O . ILE A 1 72 ? -2.233 0.576 13.332 1.00 97.81 72 ILE A O 1
ATOM 532 N N . ILE A 1 73 ? -4.184 0.637 14.448 1.00 97.94 73 ILE A N 1
ATOM 533 C CA . ILE A 1 73 ? -5.030 0.786 13.257 1.00 97.94 73 ILE A CA 1
ATOM 534 C C . ILE A 1 73 ? -4.682 2.072 12.495 1.00 97.94 73 ILE A C 1
ATOM 536 O O . ILE A 1 73 ? -4.518 2.038 11.276 1.00 97.94 73 ILE A O 1
ATOM 540 N N . GLU A 1 74 ? -4.516 3.194 13.191 1.00 97.44 74 GLU A N 1
ATOM 541 C CA . GLU A 1 74 ? -4.141 4.484 12.605 1.00 97.44 74 GLU A CA 1
ATOM 542 C C . GLU A 1 74 ? -2.752 4.452 11.954 1.00 97.44 74 GLU A C 1
ATOM 544 O O . GLU A 1 74 ? -2.550 5.035 10.888 1.00 97.44 74 GLU A O 1
ATOM 549 N N . ASN A 1 75 ? -1.801 3.729 12.548 1.00 94.88 75 ASN A N 1
ATOM 550 C CA . ASN A 1 75 ? -0.435 3.668 12.039 1.00 94.88 75 ASN A CA 1
ATOM 551 C C . ASN A 1 75 ? -0.233 2.662 10.898 1.00 94.88 75 ASN A C 1
ATOM 553 O O . ASN A 1 75 ? 0.515 2.948 9.963 1.00 94.88 75 ASN A O 1
ATOM 557 N N . ALA A 1 76 ? -0.870 1.493 10.977 1.00 95.06 76 ALA A N 1
ATOM 558 C CA . ALA A 1 76 ? -0.596 0.362 10.090 1.00 95.06 76 ALA A CA 1
ATOM 559 C C . ALA A 1 76 ? -1.697 0.100 9.051 1.00 95.06 76 ALA A C 1
ATOM 561 O O . ALA A 1 76 ? -1.442 -0.531 8.027 1.00 95.06 76 ALA A O 1
ATOM 562 N N . CYS A 1 77 ? -2.927 0.562 9.293 1.00 95.81 77 CYS A N 1
ATOM 563 C CA . CYS A 1 77 ? -4.082 0.219 8.458 1.00 95.81 77 CYS A CA 1
ATOM 564 C C . CYS A 1 77 ? -4.700 1.446 7.781 1.00 95.81 77 CYS A C 1
ATOM 566 O O . CYS A 1 77 ? -5.090 1.384 6.612 1.00 95.81 77 CYS A O 1
ATOM 568 N N . ALA A 1 78 ? -4.803 2.563 8.503 1.00 96.25 78 ALA A N 1
ATOM 569 C CA . ALA A 1 78 ? -5.642 3.684 8.103 1.00 96.25 78 ALA A CA 1
ATOM 570 C C . ALA A 1 78 ? -5.200 4.342 6.793 1.00 96.25 78 ALA A C 1
ATOM 572 O O . ALA A 1 78 ? -6.059 4.751 6.015 1.00 96.25 78 ALA A O 1
ATOM 573 N N . LEU A 1 79 ? -3.894 4.368 6.500 1.00 93.06 79 LEU A N 1
ATOM 574 C CA . LEU A 1 79 ? -3.364 4.931 5.252 1.00 93.06 79 LEU A CA 1
ATOM 575 C C . LEU A 1 79 ? -4.001 4.295 4.006 1.00 93.06 79 LEU A C 1
ATOM 577 O O . LEU A 1 79 ? -4.259 4.976 3.015 1.00 93.06 79 LEU A O 1
ATOM 581 N N . CYS A 1 80 ? -4.291 2.994 4.071 1.00 92.44 80 CYS A N 1
ATOM 582 C CA . CYS A 1 80 ? -4.885 2.249 2.967 1.00 92.44 80 CYS A CA 1
ATOM 583 C C . CYS A 1 80 ? -6.403 2.089 3.110 1.00 92.44 80 CYS A C 1
ATOM 585 O O . CYS A 1 80 ? -7.103 2.040 2.101 1.00 92.44 80 CYS A O 1
ATOM 587 N N . HIS A 1 81 ? -6.917 1.987 4.335 1.00 95.81 81 HIS A N 1
ATOM 588 C CA . HIS A 1 81 ? -8.297 1.577 4.611 1.00 95.81 81 HIS A CA 1
ATOM 589 C C . HIS A 1 81 ? -9.254 2.721 4.988 1.00 95.81 81 HIS A C 1
ATOM 591 O O . HIS A 1 81 ? -10.399 2.453 5.357 1.00 95.81 81 HIS A O 1
ATOM 597 N N . THR A 1 82 ? -8.827 3.981 4.863 1.00 96.06 82 THR A N 1
ATOM 598 C CA . THR A 1 82 ? -9.677 5.164 5.096 1.00 96.06 82 THR A CA 1
ATOM 599 C C . THR A 1 82 ? -9.785 6.066 3.865 1.00 96.06 82 THR A C 1
ATOM 601 O O . THR A 1 82 ? -8.968 6.010 2.941 1.00 96.06 82 THR A O 1
ATOM 604 N N . GLY A 1 83 ? -10.818 6.908 3.825 1.00 93.12 83 GLY A N 1
ATOM 605 C CA . GLY A 1 83 ? -11.033 7.928 2.805 1.00 93.12 83 GLY A CA 1
ATOM 606 C C . GLY A 1 83 ? -11.130 7.350 1.391 1.00 93.12 83 GLY A C 1
ATOM 607 O O . GLY A 1 83 ? -12.095 6.674 1.042 1.00 93.12 83 GLY A O 1
ATOM 608 N N . ARG A 1 84 ? -10.135 7.665 0.553 1.00 88.75 84 ARG A N 1
ATOM 609 C CA . ARG A 1 84 ? -9.990 7.137 -0.818 1.00 88.75 84 ARG A CA 1
ATOM 610 C C . ARG A 1 84 ? -8.826 6.150 -0.957 1.00 88.75 84 ARG A C 1
ATOM 612 O O . ARG A 1 84 ? -8.356 5.918 -2.069 1.00 88.75 84 ARG A O 1
ATOM 619 N N . GLY A 1 85 ? -8.335 5.614 0.158 1.00 89.06 85 GLY A N 1
ATOM 620 C CA . GLY A 1 85 ? -7.251 4.645 0.156 1.00 89.06 85 GLY A CA 1
ATOM 621 C C . GLY A 1 85 ? -7.614 3.370 -0.625 1.00 89.06 85 GLY A C 1
ATOM 622 O O . GLY A 1 85 ? -8.788 2.993 -0.695 1.00 89.06 85 GLY A O 1
ATOM 623 N N . PRO A 1 86 ? -6.620 2.679 -1.208 1.00 87.94 86 PRO A N 1
ATOM 624 C CA . PRO A 1 86 ? -6.845 1.516 -2.077 1.00 87.94 86 PRO A CA 1
ATOM 625 C C . PRO A 1 86 ? -7.450 0.298 -1.350 1.00 87.94 86 PRO A C 1
ATOM 627 O O . PRO A 1 86 ? -8.011 -0.599 -1.978 1.00 87.94 86 PRO A O 1
ATOM 630 N N . GLY A 1 87 ? -7.374 0.253 -0.019 1.00 90.94 87 GLY A N 1
ATOM 631 C CA . GLY A 1 87 ? -7.971 -0.788 0.817 1.00 90.94 87 GLY A CA 1
ATOM 632 C C . GLY A 1 87 ? -9.457 -0.571 1.125 1.00 90.94 87 GLY A C 1
ATOM 633 O O . GLY A 1 87 ? -10.140 -1.530 1.482 1.00 90.94 87 GLY A O 1
ATOM 634 N N . VAL A 1 88 ? -9.984 0.648 0.947 1.00 93.50 88 VAL A N 1
ATOM 635 C CA . VAL A 1 88 ? -11.377 1.014 1.277 1.00 93.50 88 VAL A CA 1
ATOM 636 C C . VAL A 1 88 ? -12.428 0.144 0.569 1.00 93.50 88 VAL A C 1
ATOM 638 O O . VAL A 1 88 ? -13.381 -0.259 1.239 1.00 93.50 88 VAL A O 1
ATOM 641 N N . PRO A 1 89 ? -12.292 -0.214 -0.728 1.00 89.81 89 PRO A N 1
ATOM 642 C CA . PRO A 1 89 ? -13.251 -1.104 -1.392 1.00 89.81 89 PRO A CA 1
ATOM 643 C C . PRO A 1 89 ? -13.336 -2.512 -0.782 1.00 89.81 89 PRO A C 1
ATOM 645 O O . PRO A 1 89 ? -14.333 -3.202 -0.987 1.00 89.81 89 PRO A O 1
ATOM 648 N N . HIS A 1 90 ? -12.308 -2.936 -0.041 1.00 89.00 90 HIS A N 1
ATOM 649 C CA . HIS A 1 90 ? -12.206 -4.267 0.560 1.00 89.00 90 HIS A CA 1
ATOM 650 C C . HIS A 1 90 ? -12.597 -4.262 2.041 1.00 89.00 90 HIS A C 1
ATOM 652 O O . HIS A 1 90 ? -13.338 -5.130 2.498 1.00 89.00 90 HIS A O 1
ATOM 658 N N . ALA A 1 91 ? -12.097 -3.277 2.787 1.00 95.06 91 ALA A N 1
ATOM 659 C CA . ALA A 1 91 ? -12.433 -3.038 4.182 1.00 95.06 91 ALA A CA 1
ATOM 660 C C . ALA A 1 91 ? -12.336 -1.536 4.456 1.00 95.06 91 ALA A C 1
ATOM 662 O O . ALA A 1 91 ? -11.255 -0.950 4.384 1.00 95.06 91 ALA A O 1
ATOM 663 N N . LYS A 1 92 ? -13.477 -0.919 4.754 1.00 97.38 92 LYS A N 1
ATOM 664 C CA . LYS A 1 92 ? -13.578 0.506 5.069 1.00 97.38 92 LYS A CA 1
ATOM 665 C C . LYS A 1 92 ? -13.495 0.701 6.574 1.00 97.38 92 LYS A C 1
ATOM 667 O O . LYS A 1 92 ? -14.323 0.142 7.285 1.00 97.38 92 LYS A O 1
ATOM 672 N N . LEU A 1 93 ? -12.524 1.485 7.032 1.00 98.12 93 LEU A N 1
ATOM 673 C CA . LEU A 1 93 ? -12.178 1.658 8.444 1.00 98.12 93 LEU A CA 1
ATOM 674 C C . LEU A 1 93 ? -12.168 3.140 8.864 1.00 98.12 93 LEU A C 1
ATOM 676 O O . LEU A 1 93 ? -11.342 3.520 9.682 1.00 98.12 93 LEU A O 1
ATOM 680 N N . ASP A 1 94 ? -13.045 3.991 8.312 1.00 98.44 94 ASP A N 1
ATOM 681 C CA . ASP A 1 94 ? -13.050 5.442 8.606 1.00 98.44 94 ASP A CA 1
ATOM 682 C C . ASP A 1 94 ? -13.407 5.758 10.065 1.00 98.44 94 ASP A C 1
ATOM 684 O O . ASP A 1 94 ? -13.101 6.843 10.563 1.00 98.44 94 ASP A O 1
ATOM 688 N N . THR A 1 95 ? -14.101 4.846 10.745 1.00 98.75 95 THR A N 1
ATOM 689 C CA . THR A 1 95 ? -14.641 5.068 12.088 1.00 98.75 95 THR A CA 1
ATOM 690 C C . THR A 1 95 ? -14.402 3.889 13.025 1.00 98.75 95 THR A C 1
ATOM 692 O O . THR A 1 95 ? -14.315 2.738 12.598 1.00 98.75 95 THR A O 1
ATOM 695 N N . ALA A 1 96 ? -14.365 4.159 14.333 1.00 98.62 96 ALA A N 1
ATOM 696 C CA . ALA A 1 96 ? -14.225 3.129 15.365 1.00 98.62 96 ALA A CA 1
ATOM 697 C C . ALA A 1 96 ? -15.289 2.017 15.249 1.00 98.62 96 ALA A C 1
ATOM 699 O O . ALA A 1 96 ? -14.978 0.834 15.395 1.00 98.62 96 ALA A O 1
ATOM 700 N N . ALA A 1 97 ? -16.539 2.378 14.932 1.00 98.56 97 ALA A N 1
ATOM 701 C CA . ALA A 1 97 ? -17.613 1.410 14.712 1.00 98.56 97 ALA A CA 1
ATOM 702 C C . ALA A 1 97 ? -17.354 0.507 13.496 1.00 98.56 97 ALA A C 1
ATOM 704 O O . ALA A 1 97 ? -17.633 -0.689 13.557 1.00 98.56 97 ALA A O 1
ATOM 705 N N . GLU A 1 98 ? -16.810 1.052 12.405 1.00 98.69 98 GLU A N 1
ATOM 706 C CA . GLU A 1 98 ? -16.433 0.258 11.234 1.00 98.69 98 GLU A CA 1
ATOM 707 C C . GLU A 1 98 ? -15.264 -0.686 11.558 1.00 98.69 98 GLU A C 1
ATOM 709 O O . GLU A 1 98 ? -15.324 -1.859 11.196 1.00 98.69 98 GLU A O 1
ATOM 714 N N . VAL A 1 99 ? -14.253 -0.238 12.314 1.00 98.56 99 VAL A N 1
ATOM 715 C CA . VAL A 1 99 ? -13.147 -1.108 12.765 1.00 98.56 99 VAL A CA 1
ATOM 716 C C . VAL A 1 99 ? -13.667 -2.292 13.581 1.00 98.56 99 VAL A C 1
ATOM 718 O O . VAL A 1 99 ? -13.319 -3.436 13.293 1.00 98.56 99 VAL A O 1
ATOM 721 N N . SER A 1 100 ? -14.553 -2.043 14.549 1.00 98.31 100 SER A N 1
ATOM 722 C CA . SER A 1 100 ? -15.200 -3.107 15.330 1.00 98.31 100 SER A CA 1
ATOM 723 C C . SER A 1 100 ? -16.054 -4.034 14.452 1.00 98.31 100 SER A C 1
ATOM 725 O O . SER A 1 100 ? -15.995 -5.254 14.595 1.00 98.31 100 SER A O 1
ATOM 727 N N . ALA A 1 101 ? -16.777 -3.497 13.463 1.00 98.19 101 ALA A N 1
ATOM 728 C CA . ALA A 1 101 ? -17.571 -4.306 12.535 1.00 98.19 101 ALA A CA 1
ATOM 729 C C . ALA A 1 101 ? -16.716 -5.249 11.662 1.00 98.19 101 ALA A C 1
ATOM 731 O O . ALA A 1 101 ? -17.162 -6.351 11.337 1.00 98.19 101 ALA A O 1
ATOM 732 N N . TYR A 1 102 ? -15.488 -4.851 11.313 1.00 98.19 102 TYR A N 1
ATOM 733 C CA . TYR A 1 102 ? -14.525 -5.677 10.574 1.00 98.19 102 TYR A CA 1
ATOM 734 C C . TYR A 1 102 ? -13.615 -6.531 11.469 1.00 98.19 102 TYR A C 1
ATOM 736 O O . TYR A 1 102 ? -12.786 -7.276 10.943 1.00 98.19 102 TYR A O 1
ATOM 744 N N . ALA A 1 103 ? -13.770 -6.482 12.795 1.00 97.81 103 ALA A N 1
ATOM 745 C CA . ALA A 1 103 ? -12.828 -7.060 13.753 1.00 97.81 103 ALA A CA 1
ATOM 746 C C . ALA A 1 103 ? -12.481 -8.532 13.488 1.00 97.81 103 ALA A C 1
ATOM 748 O O . ALA A 1 103 ? -11.312 -8.901 13.521 1.00 97.81 103 ALA A O 1
ATOM 749 N N . PHE A 1 104 ? -13.465 -9.370 13.146 1.00 97.44 104 PHE A N 1
ATOM 750 C CA . PHE A 1 104 ? -13.207 -10.775 12.809 1.00 97.44 104 PHE A CA 1
ATOM 751 C C . PHE A 1 104 ? -12.268 -10.930 11.602 1.00 97.44 104 PHE A C 1
ATOM 753 O O . PHE A 1 104 ? -11.331 -11.726 11.637 1.00 97.44 104 PHE A O 1
ATOM 760 N N . ALA A 1 105 ? -12.505 -10.156 10.537 1.00 97.69 105 ALA A N 1
ATOM 761 C CA . ALA A 1 105 ? -11.668 -10.187 9.345 1.00 97.69 105 ALA A CA 1
ATOM 762 C C . ALA A 1 105 ? -10.267 -9.644 9.649 1.00 97.69 105 ALA A C 1
ATOM 764 O O . ALA A 1 105 ? -9.293 -10.291 9.276 1.00 97.69 105 ALA A O 1
ATOM 765 N N . ILE A 1 106 ? -10.181 -8.519 10.374 1.00 98.19 106 ILE A N 1
ATOM 766 C CA . ILE A 1 106 ? -8.921 -7.907 10.826 1.00 98.19 106 ILE A CA 1
ATOM 767 C C . ILE A 1 106 ? -8.099 -8.921 11.626 1.00 98.19 106 ILE A C 1
ATOM 769 O O . ILE A 1 106 ? -6.949 -9.176 11.281 1.00 98.19 106 ILE A O 1
ATOM 773 N N . GLY A 1 107 ? -8.699 -9.557 12.636 1.00 98.00 107 GLY A N 1
ATOM 774 C CA . GLY A 1 107 ? -8.031 -10.565 13.455 1.00 98.00 107 GLY A CA 1
ATOM 775 C C . GLY A 1 107 ? -7.467 -11.714 12.620 1.00 98.00 107 GLY A C 1
ATOM 776 O O . GLY A 1 107 ? -6.310 -12.074 12.793 1.00 98.00 107 GLY A O 1
ATOM 777 N N . ALA A 1 108 ? -8.231 -12.236 11.655 1.00 97.94 108 ALA A N 1
ATOM 778 C CA . ALA A 1 108 ? -7.776 -13.336 10.801 1.00 97.94 108 ALA A CA 1
ATOM 779 C C . ALA A 1 108 ? -6.575 -12.962 9.909 1.00 97.94 108 ALA A C 1
ATOM 781 O O . ALA A 1 108 ? -5.635 -13.749 9.756 1.00 97.94 108 ALA A O 1
ATOM 782 N N . VAL A 1 109 ? -6.584 -11.768 9.305 1.00 97.50 109 VAL A N 1
ATOM 783 C CA . VAL A 1 109 ? -5.487 -11.333 8.422 1.00 97.50 109 VAL A CA 1
ATOM 784 C C . VAL A 1 109 ? -4.246 -10.890 9.197 1.00 97.50 109 VAL A C 1
ATOM 786 O O . VAL A 1 109 ? -3.136 -11.085 8.709 1.00 97.50 109 VAL A O 1
ATOM 789 N N . VAL A 1 110 ? -4.412 -10.358 10.410 1.00 97.69 110 VAL A N 1
ATOM 790 C CA . VAL A 1 110 ? -3.302 -9.989 11.304 1.00 97.69 110 VAL A CA 1
ATOM 791 C C . VAL A 1 110 ? -2.661 -11.233 11.929 1.00 97.69 110 VAL A C 1
ATOM 793 O O . VAL A 1 110 ? -1.432 -11.359 11.955 1.00 97.69 110 VAL A O 1
ATOM 796 N N . ASP A 1 111 ? -3.472 -12.196 12.373 1.00 97.00 111 ASP A N 1
ATOM 797 C CA . ASP A 1 111 ? -2.996 -13.461 12.945 1.00 97.00 111 ASP A CA 1
ATOM 798 C C . ASP A 1 111 ? -2.220 -14.289 11.914 1.00 97.00 111 ASP A C 1
ATOM 800 O O . ASP A 1 111 ? -1.136 -14.792 12.194 1.00 97.00 111 ASP A O 1
ATOM 804 N N . SER A 1 112 ? -2.691 -14.334 10.667 1.00 95.06 112 SER A N 1
ATOM 805 C CA . SER A 1 112 ? -1.958 -14.995 9.577 1.00 95.06 112 SER A CA 1
ATOM 806 C C . SER A 1 112 ? -0.747 -14.208 9.056 1.00 95.06 112 SER A C 1
ATOM 808 O O . SER A 1 112 ? 0.025 -14.752 8.268 1.00 95.06 112 SER A O 1
ATOM 810 N N . GLY A 1 113 ? -0.569 -12.947 9.469 1.00 92.88 113 GLY A N 1
ATOM 811 C CA . GLY A 1 113 ? 0.472 -12.055 8.944 1.00 92.88 113 GLY A CA 1
ATOM 812 C C . GLY A 1 113 ? 0.241 -11.630 7.489 1.00 92.88 113 GLY A C 1
ATOM 813 O O . GLY A 1 113 ? 1.162 -11.157 6.831 1.00 92.88 113 GLY A O 1
ATOM 814 N N . TYR A 1 114 ? -0.975 -11.819 6.972 1.00 93.69 114 TYR A N 1
ATOM 815 C CA . TYR A 1 114 ? -1.362 -11.394 5.630 1.00 93.69 114 TYR A CA 1
ATOM 816 C C . TYR A 1 114 ? -1.499 -9.868 5.529 1.00 93.69 114 TYR A C 1
ATOM 818 O O . TYR A 1 114 ? -1.205 -9.286 4.485 1.00 93.69 114 TYR A O 1
ATOM 826 N N . MET A 1 115 ? -1.947 -9.225 6.611 1.00 95.31 115 MET A N 1
ATOM 827 C CA . MET A 1 115 ? -2.070 -7.774 6.717 1.00 95.31 115 MET A CA 1
ATOM 828 C C . MET A 1 115 ? -1.340 -7.243 7.957 1.00 95.31 115 MET A C 1
ATOM 830 O O . MET A 1 115 ? -1.351 -7.903 8.999 1.00 95.31 115 MET A O 1
ATOM 834 N N . PRO A 1 116 ? -0.794 -6.020 7.879 1.00 93.69 116 PRO A N 1
ATOM 835 C CA . PRO A 1 116 ? -0.623 -5.226 6.659 1.00 93.69 116 PRO A CA 1
ATOM 836 C C . PRO A 1 116 ? 0.373 -5.899 5.690 1.00 93.69 116 PRO A C 1
ATOM 838 O O . PRO A 1 116 ? 1.264 -6.622 6.141 1.00 93.69 116 PRO A O 1
ATOM 841 N N . PRO A 1 117 ? 0.233 -5.717 4.363 1.00 89.81 117 PRO A N 1
ATOM 842 C CA . PRO A 1 117 ? 1.086 -6.409 3.408 1.00 89.81 117 PRO A CA 1
ATOM 843 C C . PRO A 1 117 ? 2.517 -5.881 3.518 1.00 89.81 117 PRO A C 1
ATOM 845 O O . PRO A 1 117 ? 2.785 -4.720 3.209 1.00 89.81 117 PRO A O 1
ATOM 848 N N . TRP A 1 118 ? 3.444 -6.742 3.934 1.00 88.12 118 TRP A N 1
ATOM 849 C CA . TRP A 1 118 ? 4.861 -6.404 4.037 1.00 88.12 118 TRP A CA 1
ATOM 850 C C . TRP A 1 118 ? 5.724 -7.583 3.572 1.00 88.12 118 TRP A C 1
ATOM 852 O O . TRP A 1 118 ? 6.181 -8.387 4.380 1.00 88.12 118 TRP A O 1
ATOM 862 N N . PRO A 1 119 ? 5.936 -7.740 2.253 1.00 82.12 119 PRO A N 1
ATOM 863 C CA . PRO A 1 119 ? 6.688 -8.875 1.714 1.00 82.12 119 PRO A CA 1
ATOM 864 C C . PRO A 1 119 ? 8.197 -8.792 2.001 1.00 82.12 119 PRO A C 1
ATOM 866 O O . PRO A 1 119 ? 8.935 -9.724 1.677 1.00 82.12 119 PRO A O 1
ATOM 869 N N . ALA A 1 120 ? 8.678 -7.677 2.559 1.00 85.25 120 ALA A N 1
ATOM 870 C CA . ALA A 1 120 ? 10.078 -7.503 2.906 1.00 85.25 120 ALA A CA 1
ATOM 871 C C . ALA A 1 120 ? 10.436 -8.324 4.155 1.00 85.25 120 ALA A C 1
ATOM 873 O O . ALA A 1 120 ? 9.733 -8.294 5.161 1.00 85.25 120 ALA A O 1
ATOM 874 N N . SER A 1 121 ? 11.556 -9.046 4.094 1.00 82.88 121 SER A N 1
ATOM 875 C CA . SER A 1 121 ? 12.096 -9.768 5.249 1.00 82.88 121 SER A CA 1
ATOM 876 C C . SER A 1 121 ? 12.866 -8.840 6.188 1.00 82.88 121 SER A C 1
ATOM 878 O O . SER A 1 121 ? 13.539 -7.914 5.730 1.00 82.88 121 SER A O 1
ATOM 880 N N . ASP A 1 122 ? 12.929 -9.208 7.460 1.00 82.81 122 ASP A N 1
ATOM 881 C CA . ASP A 1 122 ? 13.776 -8.604 8.496 1.00 82.81 122 ASP A CA 1
ATOM 882 C C . ASP A 1 122 ? 15.270 -8.992 8.403 1.00 82.81 122 ASP A C 1
ATOM 884 O O . ASP A 1 122 ? 16.104 -8.457 9.128 1.00 82.81 122 ASP A O 1
ATOM 888 N N . LEU A 1 123 ? 15.642 -9.885 7.478 1.00 87.19 123 LEU A N 1
ATOM 889 C CA . LEU A 1 123 ? 17.024 -10.350 7.272 1.00 87.19 123 LEU A CA 1
ATOM 890 C C . LEU A 1 123 ? 17.944 -9.331 6.565 1.00 87.19 123 LEU A C 1
ATOM 892 O O . LEU A 1 123 ? 19.113 -9.630 6.306 1.00 87.19 123 LEU A O 1
ATOM 896 N N . SER A 1 124 ? 17.422 -8.157 6.202 1.00 85.94 124 SER A N 1
ATOM 897 C CA . SER A 1 124 ? 18.139 -7.097 5.482 1.00 85.94 124 SER A CA 1
ATOM 898 C C . SER A 1 124 ? 18.506 -5.927 6.409 1.00 85.94 124 SER A C 1
ATOM 900 O O . SER A 1 124 ? 18.405 -6.005 7.631 1.00 85.94 124 SER A O 1
ATOM 902 N N . VAL A 1 125 ? 18.960 -4.817 5.826 1.00 89.56 125 VAL A N 1
ATOM 903 C CA . VAL A 1 125 ? 19.034 -3.534 6.533 1.00 89.56 125 VAL A CA 1
ATOM 904 C C . VAL A 1 125 ? 17.631 -3.087 6.972 1.00 89.56 125 VAL A C 1
ATOM 906 O O . VAL A 1 125 ? 16.662 -3.397 6.276 1.00 89.56 125 VAL A O 1
ATOM 909 N N . PRO A 1 126 ? 17.504 -2.325 8.074 1.00 87.88 126 PRO A N 1
ATOM 910 C CA . PRO A 1 126 ? 16.221 -1.765 8.479 1.00 87.88 126 PRO A CA 1
ATOM 911 C C . PRO A 1 126 ? 15.606 -0.915 7.366 1.00 87.88 126 PRO A C 1
ATOM 913 O O . PRO A 1 126 ? 16.275 -0.046 6.796 1.00 87.88 126 PRO A O 1
ATOM 916 N N . PHE A 1 127 ? 14.332 -1.157 7.076 1.00 87.50 127 PHE A N 1
ATOM 917 C CA . PHE A 1 127 ? 13.576 -0.364 6.117 1.00 87.50 127 PHE A CA 1
ATOM 918 C C . PHE A 1 127 ? 13.021 0.893 6.791 1.00 87.50 127 PHE A C 1
ATOM 920 O O . PHE A 1 127 ? 12.588 0.872 7.942 1.00 87.50 127 PHE A O 1
ATOM 927 N N . LEU A 1 128 ? 13.031 2.008 6.062 1.00 85.25 128 LEU A N 1
ATOM 928 C CA . LEU A 1 128 ? 12.238 3.172 6.447 1.00 85.25 128 LEU A CA 1
ATOM 929 C C . LEU A 1 128 ? 10.762 2.876 6.170 1.00 85.25 128 LEU A C 1
ATOM 931 O O . LEU A 1 128 ? 10.455 2.217 5.179 1.00 85.25 128 LEU A O 1
ATOM 935 N N . HIS A 1 129 ? 9.873 3.415 7.007 1.00 84.75 129 HIS A N 1
ATOM 936 C CA . HIS A 1 129 ? 8.419 3.240 6.877 1.00 84.75 129 HIS A CA 1
ATOM 937 C C . HIS A 1 129 ? 7.983 1.768 6.904 1.00 84.75 129 HIS A C 1
ATOM 939 O O . HIS A 1 129 ? 7.113 1.363 6.137 1.00 84.75 129 HIS A O 1
ATOM 945 N N . ASP A 1 130 ? 8.611 0.974 7.777 1.00 86.75 130 ASP A N 1
ATOM 946 C CA . ASP A 1 130 ? 8.205 -0.404 8.035 1.00 86.75 130 ASP A CA 1
ATOM 947 C C . ASP A 1 130 ? 6.745 -0.434 8.502 1.00 86.75 130 ASP A C 1
ATOM 949 O O . ASP A 1 130 ? 6.400 0.125 9.546 1.00 86.75 130 ASP A O 1
ATOM 953 N N . ALA A 1 131 ? 5.888 -1.029 7.674 1.00 85.88 131 ALA A N 1
ATOM 954 C CA . ALA A 1 131 ? 4.466 -1.151 7.953 1.00 85.88 131 ALA A CA 1
ATOM 955 C C . ALA A 1 131 ? 4.132 -2.440 8.711 1.00 85.88 131 ALA A C 1
ATOM 957 O O . ALA A 1 131 ? 2.969 -2.634 9.051 1.00 85.88 131 ALA A O 1
ATOM 958 N N . SER A 1 132 ? 5.100 -3.332 8.950 1.00 90.06 132 SER A N 1
ATOM 959 C CA . SER A 1 132 ? 4.854 -4.582 9.662 1.00 90.06 132 SER A CA 1
ATOM 960 C C . SER A 1 132 ? 4.386 -4.339 11.095 1.00 90.06 132 SER A C 1
ATOM 962 O O . SER A 1 132 ? 4.670 -3.314 11.717 1.00 90.06 132 SER A O 1
ATOM 964 N N . LEU A 1 133 ? 3.631 -5.306 11.609 1.00 94.31 133 LEU A N 1
ATOM 965 C CA . LEU A 1 133 ? 3.228 -5.328 13.005 1.00 94.31 133 LEU A CA 1
ATOM 966 C C . LEU A 1 133 ? 4.212 -6.180 13.792 1.00 94.31 133 LEU A C 1
ATOM 968 O O . LEU A 1 133 ? 4.493 -7.324 13.415 1.00 94.31 133 LEU A O 1
ATOM 972 N N . ASP A 1 134 ? 4.683 -5.650 14.914 1.00 93.06 134 ASP A N 1
ATOM 973 C CA . ASP A 1 134 ? 5.440 -6.456 15.860 1.00 93.06 134 ASP A CA 1
ATOM 974 C C . ASP A 1 134 ? 4.539 -7.501 16.551 1.00 93.06 134 ASP A C 1
ATOM 976 O O . ASP A 1 134 ? 3.309 -7.491 16.443 1.00 93.06 134 ASP A O 1
ATOM 980 N N . ILE A 1 135 ? 5.164 -8.457 17.245 1.00 93.94 135 ILE A N 1
ATOM 981 C CA . ILE A 1 135 ? 4.449 -9.559 17.906 1.00 93.94 135 ILE A CA 1
ATOM 982 C C . ILE A 1 135 ? 3.418 -9.029 18.910 1.00 93.94 135 ILE A C 1
ATOM 984 O O . ILE A 1 135 ? 2.297 -9.528 18.937 1.00 93.94 135 ILE A O 1
ATOM 988 N N . TYR A 1 136 ? 3.768 -7.996 19.677 1.00 95.62 136 TYR A N 1
ATOM 989 C CA . TYR A 1 136 ? 2.888 -7.432 20.695 1.00 95.62 136 TYR A CA 1
ATOM 990 C C . TYR A 1 136 ? 1.669 -6.752 20.062 1.00 95.62 136 TYR A C 1
ATOM 992 O O . TYR A 1 136 ? 0.542 -6.986 20.486 1.00 95.62 136 TYR A O 1
ATOM 1000 N N . GLN A 1 137 ? 1.866 -5.969 19.001 1.00 97.31 137 GLN A N 1
ATOM 1001 C CA . GLN A 1 137 ? 0.777 -5.337 18.257 1.00 97.31 137 GLN A CA 1
ATOM 1002 C C . GLN A 1 137 ? -0.181 -6.372 17.655 1.00 97.31 137 GLN A C 1
ATOM 1004 O O . GLN A 1 137 ? -1.398 -6.186 17.689 1.00 97.31 137 GLN A O 1
ATOM 1009 N N . ARG A 1 138 ? 0.355 -7.476 17.117 1.00 97.31 138 ARG A N 1
ATOM 1010 C CA . ARG A 1 138 ? -0.456 -8.573 16.567 1.00 97.31 138 ARG A CA 1
ATOM 1011 C C . ARG A 1 138 ? -1.272 -9.264 17.652 1.00 97.31 138 ARG A C 1
ATOM 1013 O O . ARG A 1 138 ? -2.476 -9.433 17.475 1.00 97.31 138 ARG A O 1
ATOM 1020 N N . GLU A 1 139 ? -0.637 -9.629 18.763 1.00 97.00 139 GLU A N 1
ATOM 1021 C CA . GLU A 1 139 ? -1.302 -10.261 19.909 1.00 97.00 139 GLU A CA 1
ATOM 1022 C C . GLU A 1 139 ? -2.407 -9.364 20.468 1.00 97.00 139 GLU A C 1
ATOM 1024 O O . GLU A 1 139 ? -3.532 -9.822 20.643 1.00 97.00 139 GLU A O 1
ATOM 1029 N N . LEU A 1 140 ? -2.137 -8.068 20.626 1.00 97.56 140 LEU A N 1
ATOM 1030 C CA . LEU A 1 140 ? -3.098 -7.095 21.138 1.00 97.56 140 LEU A CA 1
ATOM 1031 C C . LEU A 1 140 ? -4.353 -6.987 20.261 1.00 97.56 140 LEU A C 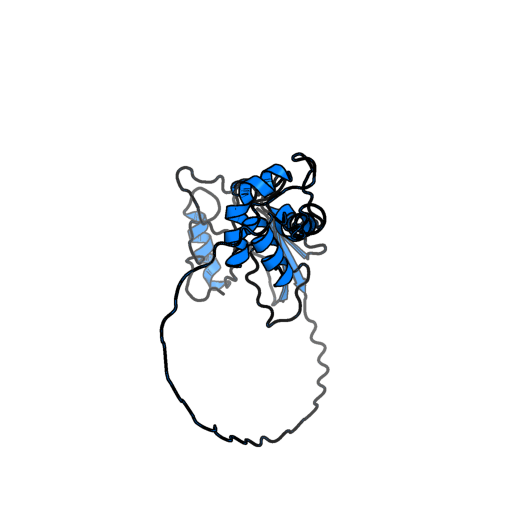1
ATOM 1033 O O . LEU A 1 140 ? -5.472 -6.982 20.774 1.00 97.56 140 LEU A O 1
ATOM 1037 N N . ILE A 1 141 ? -4.187 -6.951 18.933 1.00 98.12 141 ILE A N 1
ATOM 1038 C CA . ILE A 1 141 ? -5.322 -6.982 18.001 1.00 98.12 141 ILE A CA 1
ATOM 1039 C C . ILE A 1 141 ? -6.089 -8.298 18.147 1.00 98.12 141 ILE A C 1
ATOM 1041 O O . ILE A 1 141 ? -7.314 -8.282 18.247 1.00 98.12 141 ILE A O 1
ATOM 1045 N N . VAL A 1 142 ? -5.396 -9.439 18.157 1.00 97.62 142 VAL A N 1
ATOM 1046 C CA . VAL A 1 142 ? -6.036 -10.759 18.232 1.00 97.62 142 VAL A CA 1
ATOM 1047 C C . VAL A 1 142 ? -6.817 -10.924 19.538 1.00 97.62 142 VAL A C 1
ATOM 1049 O O . VAL A 1 142 ? -7.968 -11.362 19.505 1.00 97.62 142 VAL A O 1
ATOM 1052 N N . GLU A 1 143 ? -6.246 -10.527 20.671 1.00 97.31 143 GLU A N 1
ATOM 1053 C CA . GLU A 1 143 ? -6.907 -10.569 21.975 1.00 97.31 143 GLU A CA 1
ATOM 1054 C C . GLU A 1 143 ? -8.109 -9.619 22.036 1.00 97.31 143 GLU A C 1
ATOM 1056 O O . GLU A 1 143 ? -9.181 -10.015 22.499 1.00 97.31 143 GLU A O 1
ATOM 1061 N N . TRP A 1 144 ? -7.988 -8.400 21.497 1.00 98.00 144 TRP A N 1
ATOM 1062 C CA . TRP A 1 144 ? -9.111 -7.463 21.401 1.00 98.00 144 TRP A CA 1
ATOM 1063 C C . TRP A 1 144 ? -10.269 -8.041 20.577 1.00 98.00 144 TRP A C 1
ATOM 1065 O O . TRP A 1 144 ? -11.429 -7.964 20.993 1.00 98.00 144 TRP A O 1
ATOM 1075 N N . VAL A 1 145 ? -9.973 -8.687 19.443 1.00 97.75 145 VAL A N 1
ATOM 1076 C CA . VAL A 1 145 ? -10.982 -9.373 18.621 1.00 97.75 145 VAL A CA 1
ATOM 1077 C C . VAL A 1 145 ? -11.633 -10.522 19.400 1.00 97.75 145 VAL A C 1
ATOM 1079 O O . VAL A 1 145 ? -12.859 -10.652 19.388 1.00 97.75 145 VAL A O 1
ATOM 1082 N N . GLN A 1 146 ? -10.848 -11.337 20.113 1.00 96.06 146 GLN A N 1
ATOM 1083 C CA . GLN A 1 146 ? -11.356 -12.451 20.927 1.00 96.06 146 GLN A CA 1
ATOM 1084 C C . GLN A 1 146 ? -12.232 -11.984 22.097 1.00 96.06 146 GLN A C 1
ATOM 1086 O O . GLN A 1 146 ? -13.193 -12.668 22.452 1.00 96.06 146 GLN A O 1
ATOM 1091 N N . ALA A 1 147 ? -11.959 -10.800 22.649 1.00 96.12 147 ALA A N 1
ATOM 1092 C CA . ALA A 1 147 ? -12.779 -10.150 23.670 1.00 96.12 147 ALA A CA 1
ATOM 1093 C C . ALA A 1 147 ? -14.099 -9.562 23.123 1.00 96.12 147 ALA A C 1
ATOM 1095 O O . ALA A 1 147 ? -14.851 -8.932 23.865 1.00 96.12 147 ALA A O 1
ATOM 1096 N N . GLY A 1 148 ? -14.402 -9.763 21.836 1.00 95.75 148 GLY A N 1
ATOM 1097 C CA . GLY A 1 148 ? -15.612 -9.256 21.191 1.00 95.75 148 GLY A CA 1
ATOM 1098 C C . GLY A 1 148 ? -15.459 -7.855 20.602 1.00 95.75 148 GLY A C 1
ATOM 1099 O O . GLY A 1 148 ? -16.470 -7.214 20.323 1.00 95.75 148 GLY A O 1
ATOM 1100 N N . ALA A 1 149 ? -14.220 -7.393 20.407 1.00 97.06 149 ALA A N 1
ATOM 1101 C CA . ALA A 1 149 ? -13.883 -6.122 19.775 1.00 97.06 149 ALA A CA 1
ATOM 1102 C C . ALA A 1 149 ? -14.577 -4.888 20.395 1.00 97.06 149 ALA A C 1
ATOM 1104 O O . ALA A 1 149 ? -15.164 -4.079 19.660 1.00 97.06 149 ALA A O 1
ATOM 1105 N N . PRO A 1 150 ? -14.553 -4.729 21.737 1.00 97.00 150 PRO A N 1
ATOM 1106 C CA . PRO A 1 150 ? -15.212 -3.610 22.398 1.00 97.00 150 PRO A CA 1
ATOM 1107 C C . PRO A 1 150 ? -14.598 -2.277 21.960 1.00 97.00 150 PRO A C 1
ATOM 1109 O O . PRO A 1 150 ? -13.383 -2.169 21.817 1.00 97.00 150 PRO A O 1
ATOM 1112 N N . VAL A 1 151 ? -15.433 -1.252 21.782 1.00 96.75 151 VAL A N 1
ATOM 1113 C CA . VAL A 1 151 ? -14.995 0.129 21.527 1.00 96.75 151 VAL A CA 1
ATOM 1114 C C . VAL A 1 151 ? -15.373 1.008 22.717 1.00 96.75 151 VAL A C 1
ATOM 1116 O O . VAL A 1 151 ? -16.539 1.090 23.094 1.00 96.75 151 VAL A O 1
ATOM 1119 N N . ASP A 1 152 ? -14.385 1.661 23.326 1.00 97.12 152 ASP A N 1
ATOM 1120 C CA . ASP A 1 152 ? -14.516 2.519 24.515 1.00 97.12 152 ASP A CA 1
ATOM 1121 C C . ASP A 1 152 ? -14.557 4.023 24.169 1.00 97.12 152 ASP A C 1
ATOM 1123 O O . ASP A 1 152 ? -14.314 4.895 25.006 1.00 97.12 152 ASP A O 1
ATOM 1127 N N . VAL A 1 153 ? -14.914 4.328 22.920 1.00 97.50 153 VAL A N 1
ATOM 1128 C CA . VAL A 1 153 ? -15.089 5.676 22.360 1.00 97.50 153 VAL A CA 1
ATOM 1129 C C . VAL A 1 153 ? -16.420 5.783 21.622 1.00 97.50 153 VAL A C 1
ATOM 1131 O O . VAL A 1 153 ? -17.107 4.786 21.402 1.00 97.50 153 VAL A O 1
ATOM 1134 N N . ASP A 1 154 ? -16.797 6.998 21.211 1.00 98.25 154 ASP A N 1
ATOM 1135 C CA . ASP A 1 154 ? -17.937 7.174 20.308 1.00 98.25 154 ASP A CA 1
ATOM 1136 C C . ASP A 1 154 ? -17.693 6.395 19.008 1.00 98.25 154 ASP A C 1
ATOM 1138 O O . ASP A 1 154 ? -16.612 6.488 18.422 1.00 98.25 154 ASP A O 1
ATOM 1142 N N . GLY A 1 155 ? -18.690 5.646 18.537 1.00 97.56 155 GLY A N 1
ATOM 1143 C CA . GLY A 1 155 ? -18.559 4.832 17.327 1.00 97.56 155 GLY A CA 1
ATOM 1144 C C . GLY A 1 155 ? -18.222 5.640 16.067 1.00 97.56 155 GLY A C 1
ATOM 1145 O O . GLY A 1 155 ? -17.621 5.092 15.149 1.00 97.56 155 GLY A O 1
ATOM 1146 N N . ASN A 1 156 ? -18.545 6.939 16.032 1.00 98.25 156 ASN A N 1
ATOM 1147 C CA . ASN A 1 156 ? -18.208 7.854 14.937 1.00 98.25 156 ASN A CA 1
ATOM 1148 C C . ASN A 1 156 ? -16.837 8.526 15.110 1.00 98.25 156 ASN A C 1
ATOM 1150 O O . ASN A 1 156 ? -16.505 9.431 14.341 1.00 98.25 156 ASN A O 1
ATOM 1154 N N . THR A 1 157 ? -16.054 8.142 16.123 1.00 98.56 157 THR A N 1
ATOM 1155 C CA . THR A 1 157 ? -14.665 8.597 16.256 1.00 98.56 157 THR A CA 1
ATOM 1156 C C . THR A 1 157 ? -13.925 8.246 14.974 1.00 98.56 157 THR A C 1
ATOM 1158 O O . THR A 1 157 ? -13.908 7.080 14.579 1.00 98.56 157 THR A O 1
ATOM 1161 N N . GLN A 1 158 ? -13.367 9.263 14.315 1.00 98.44 158 GLN A N 1
ATOM 1162 C CA . GLN A 1 158 ? -12.636 9.091 13.064 1.00 98.44 158 GLN A CA 1
ATOM 1163 C C . GLN A 1 158 ? -11.313 8.379 13.320 1.00 98.44 158 GLN A C 1
ATOM 1165 O O . GLN A 1 158 ? -10.595 8.730 14.253 1.00 98.44 158 GLN A O 1
ATOM 1170 N N . VAL A 1 159 ? -10.997 7.427 12.454 1.00 98.50 159 VAL A N 1
ATOM 1171 C CA . VAL A 1 159 ? -9.685 6.792 12.358 1.00 98.50 159 VAL A CA 1
ATOM 1172 C C . VAL A 1 159 ? -8.886 7.588 11.338 1.00 98.50 159 VAL A C 1
ATOM 1174 O O . VAL A 1 159 ? -9.319 7.733 10.194 1.00 98.50 159 VAL A O 1
ATOM 1177 N N . THR A 1 160 ? -7.739 8.129 11.738 1.00 97.06 160 THR A N 1
ATOM 1178 C CA . THR A 1 160 ? -6.930 8.980 10.854 1.00 97.06 160 THR A CA 1
ATOM 1179 C C . THR A 1 160 ? -5.538 8.383 10.674 1.00 97.06 160 THR A C 1
ATOM 1181 O O . THR A 1 160 ? -4.930 7.987 11.664 1.00 97.06 160 THR A O 1
ATOM 1184 N N . PRO A 1 161 ? -4.989 8.316 9.449 1.00 95.62 161 PRO A N 1
ATOM 1185 C CA . PRO A 1 161 ? -3.615 7.873 9.265 1.00 95.62 161 PRO A CA 1
ATOM 1186 C C . PRO A 1 161 ? -2.627 8.790 9.993 1.00 95.62 161 PRO A C 1
ATOM 1188 O O . PRO A 1 161 ? -2.715 10.015 9.911 1.00 95.62 161 PRO A O 1
ATOM 1191 N N . THR A 1 162 ? -1.655 8.193 10.683 1.00 93.19 162 THR A N 1
ATOM 1192 C CA . THR A 1 162 ? -0.564 8.935 11.345 1.00 93.19 162 THR A CA 1
ATOM 1193 C C . THR A 1 162 ? 0.559 9.325 10.385 1.00 93.19 162 THR A C 1
ATOM 1195 O O . THR A 1 162 ? 1.408 10.151 10.725 1.00 93.19 162 THR A O 1
ATOM 1198 N N . GLN A 1 163 ? 0.582 8.718 9.197 1.00 86.88 163 GLN A N 1
ATOM 1199 C CA . GLN A 1 163 ? 1.604 8.895 8.174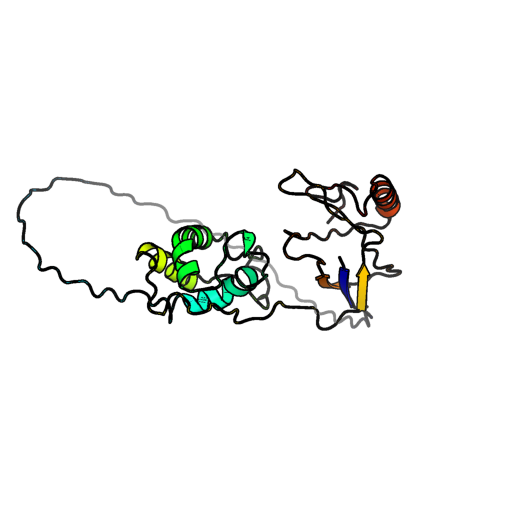 1.00 86.88 163 GLN A CA 1
ATOM 1200 C C . GLN A 1 163 ? 0.960 9.289 6.844 1.00 86.88 163 GLN A C 1
ATOM 1202 O O . GLN A 1 163 ? -0.156 8.882 6.539 1.00 86.88 163 GLN A O 1
ATOM 1207 N N . GLU A 1 164 ? 1.689 10.053 6.038 1.00 87.06 164 GLU A N 1
ATOM 1208 C CA . GLU A 1 164 ? 1.324 10.348 4.650 1.00 87.06 164 GLU A CA 1
ATOM 1209 C C . GLU A 1 164 ? 1.904 9.282 3.714 1.00 87.06 164 GLU A C 1
ATOM 1211 O O . GLU A 1 164 ? 2.897 8.630 4.048 1.00 87.06 164 GLU A O 1
ATOM 1216 N N . VAL A 1 165 ? 1.329 9.135 2.516 1.00 83.50 165 VAL A N 1
ATOM 1217 C CA . VAL A 1 165 ? 1.886 8.245 1.485 1.00 83.50 165 VAL A CA 1
ATOM 1218 C C . VAL A 1 165 ? 3.298 8.730 1.117 1.00 83.50 165 VAL A C 1
ATOM 1220 O O . VAL A 1 165 ? 3.442 9.875 0.672 1.00 83.50 165 VAL A O 1
ATOM 1223 N N . PRO A 1 166 ? 4.349 7.902 1.280 1.00 84.38 166 PRO A N 1
ATOM 1224 C CA . PRO A 1 166 ? 5.696 8.285 0.880 1.00 84.38 166 PRO A CA 1
ATOM 1225 C C . PRO A 1 166 ? 5.774 8.522 -0.632 1.00 84.38 166 PRO A C 1
ATOM 1227 O O . PRO A 1 166 ? 5.219 7.756 -1.416 1.00 84.38 166 PRO A O 1
ATOM 1230 N N . PHE A 1 167 ? 6.511 9.551 -1.043 1.00 88.12 167 PHE A N 1
ATOM 1231 C CA . PHE A 1 167 ? 6.745 9.883 -2.450 1.00 88.12 167 PHE A CA 1
ATOM 1232 C C . PHE A 1 167 ? 8.216 10.234 -2.687 1.00 88.12 167 PHE A C 1
ATOM 1234 O O . PHE A 1 167 ? 8.950 10.589 -1.755 1.00 88.12 167 PHE A O 1
ATOM 1241 N N . LEU A 1 168 ? 8.675 10.161 -3.939 1.00 89.88 168 LEU A N 1
ATOM 1242 C CA . LEU A 1 168 ? 10.038 10.558 -4.275 1.00 89.88 168 LEU A CA 1
ATOM 1243 C C . LEU A 1 168 ? 10.179 12.081 -4.217 1.00 89.88 168 LEU A C 1
ATOM 1245 O O . LEU A 1 168 ? 9.693 12.812 -5.078 1.00 89.88 168 LEU A O 1
ATOM 1249 N N . VAL A 1 169 ? 10.926 12.561 -3.222 1.00 86.75 169 VAL A N 1
ATOM 1250 C CA . VAL A 1 169 ? 11.241 13.993 -3.056 1.00 86.75 169 VAL A CA 1
ATOM 1251 C C . VAL A 1 169 ? 12.186 14.539 -4.133 1.00 86.75 169 VAL A C 1
ATOM 1253 O O . VAL A 1 169 ? 12.232 15.744 -4.360 1.00 86.75 169 VAL A O 1
ATOM 1256 N N . SER A 1 170 ? 12.953 13.664 -4.788 1.00 90.25 170 SER A N 1
ATOM 1257 C CA . SER A 1 170 ? 13.874 14.001 -5.874 1.00 90.25 170 SER A CA 1
ATOM 1258 C C . SER A 1 170 ? 13.902 12.870 -6.893 1.00 90.25 170 SER A C 1
ATOM 1260 O O . SER A 1 170 ? 14.000 11.701 -6.523 1.00 90.25 170 SER A O 1
ATOM 1262 N N . TYR A 1 171 ? 13.858 13.228 -8.172 1.00 93.19 171 TYR A N 1
ATOM 1263 C CA . TYR A 1 171 ? 13.914 12.310 -9.305 1.00 93.19 171 TYR A CA 1
ATOM 1264 C C . TYR A 1 171 ? 14.559 13.012 -10.505 1.00 93.19 171 TYR A C 1
ATOM 1266 O O . TYR A 1 171 ? 14.536 14.238 -10.601 1.00 93.19 171 TYR A O 1
ATOM 1274 N N . ASP A 1 172 ? 15.132 12.235 -11.418 1.00 93.38 172 ASP A N 1
ATOM 1275 C CA . ASP A 1 172 ? 15.786 12.755 -12.624 1.00 93.38 172 ASP A CA 1
ATOM 1276 C C . ASP A 1 172 ? 14.841 12.784 -13.820 1.00 93.38 172 ASP A C 1
ATOM 1278 O O . ASP A 1 172 ? 15.004 13.597 -14.729 1.00 93.38 172 ASP A O 1
ATOM 1282 N N . GLN A 1 173 ? 13.881 11.858 -13.853 1.00 94.19 173 GLN A N 1
ATOM 1283 C CA . GLN A 1 173 ? 12.954 11.688 -14.965 1.00 94.19 173 GLN A CA 1
ATOM 1284 C C . GLN A 1 173 ? 11.569 11.291 -14.463 1.00 94.19 173 GLN A C 1
ATOM 1286 O O . GLN A 1 173 ? 11.445 10.495 -13.533 1.00 94.19 173 GLN A O 1
ATOM 1291 N N . GLU A 1 174 ? 10.544 11.813 -15.127 1.00 94.06 174 GLU A N 1
ATOM 1292 C CA . GLU A 1 174 ? 9.170 11.329 -15.046 1.00 94.06 174 GLU A CA 1
ATOM 1293 C C . GLU A 1 174 ? 8.794 10.798 -16.433 1.00 94.06 174 GLU A C 1
ATOM 1295 O O . GLU A 1 174 ? 8.944 11.496 -17.436 1.00 94.06 174 GLU A O 1
ATOM 1300 N N . LEU A 1 175 ? 8.388 9.535 -16.488 1.00 93.06 175 LEU A N 1
ATOM 1301 C CA . LEU A 1 175 ? 8.021 8.813 -17.698 1.00 93.06 175 LEU A CA 1
ATOM 1302 C C . LEU A 1 175 ? 6.513 8.581 -17.703 1.00 93.06 175 LEU A C 1
ATOM 1304 O O . LEU A 1 175 ? 5.904 8.365 -16.657 1.00 93.06 175 LEU A O 1
ATOM 1308 N N . SER A 1 176 ? 5.915 8.549 -18.883 1.00 89.19 176 SER A N 1
ATOM 1309 C CA . SER A 1 176 ? 4.519 8.166 -19.082 1.00 89.19 176 SER A CA 1
ATOM 1310 C C . SER A 1 176 ? 4.439 7.053 -20.116 1.00 89.19 176 SER A C 1
ATOM 1312 O O . SER A 1 176 ? 5.263 7.007 -21.033 1.00 89.19 176 SER A O 1
ATOM 1314 N N . SER A 1 177 ? 3.428 6.192 -20.012 1.00 84.06 177 SER A N 1
ATOM 1315 C CA . SER A 1 177 ? 3.111 5.283 -21.112 1.00 84.06 177 SER A CA 1
ATOM 1316 C C . SER A 1 177 ? 2.781 6.088 -22.374 1.00 84.06 177 SER A C 1
ATOM 1318 O O . SER A 1 177 ? 2.228 7.187 -22.300 1.00 84.06 177 SER A O 1
ATOM 1320 N N . THR A 1 178 ? 3.133 5.559 -23.547 1.00 79.75 178 THR A N 1
ATOM 1321 C CA . THR A 1 178 ? 2.868 6.242 -24.825 1.00 79.75 178 THR A CA 1
ATOM 1322 C C . THR A 1 178 ? 1.372 6.348 -25.116 1.00 79.75 178 THR A C 1
ATOM 1324 O O . THR A 1 178 ? 0.916 7.348 -25.663 1.00 79.75 178 THR A O 1
ATOM 1327 N N . ASN A 1 179 ? 0.616 5.327 -24.715 1.00 83.19 179 ASN A N 1
ATOM 1328 C CA . ASN A 1 179 ? -0.817 5.202 -24.937 1.00 83.19 179 ASN A CA 1
ATOM 1329 C C . ASN A 1 179 ? -1.551 4.999 -23.601 1.00 83.19 179 ASN A C 1
ATOM 1331 O O . ASN A 1 179 ? -0.960 4.542 -22.615 1.00 83.19 179 ASN A O 1
ATOM 1335 N N . PHE A 1 180 ? -2.842 5.335 -23.582 1.00 86.31 180 PHE A N 1
ATOM 1336 C CA . PHE A 1 180 ? -3.723 5.170 -22.423 1.00 86.31 180 PHE A CA 1
ATOM 1337 C C . PHE A 1 180 ? -4.519 3.870 -22.503 1.00 86.31 180 PHE A C 1
ATOM 1339 O O . PHE A 1 180 ? -4.733 3.326 -23.588 1.00 86.31 180 PHE A O 1
ATOM 1346 N N . TYR A 1 181 ? -4.959 3.404 -21.340 1.00 88.94 181 TYR A N 1
ATOM 1347 C CA . TYR A 1 181 ? -5.809 2.237 -21.196 1.00 88.94 181 TYR A CA 1
ATOM 1348 C C . TYR A 1 181 ? -7.059 2.608 -20.402 1.00 88.94 181 TYR A C 1
ATOM 1350 O O . TYR A 1 181 ? -6.935 3.118 -19.290 1.00 88.94 181 TYR A O 1
ATOM 1358 N N . ASP A 1 182 ? -8.238 2.349 -20.965 1.00 87.75 182 ASP A N 1
ATOM 1359 C CA . ASP A 1 182 ? -9.526 2.721 -20.366 1.00 87.75 182 ASP A CA 1
ATOM 1360 C C . ASP A 1 182 ? -10.178 1.565 -19.584 1.00 87.75 182 ASP A C 1
ATOM 1362 O O . ASP A 1 182 ? -11.229 1.748 -18.962 1.00 87.75 182 ASP A O 1
ATOM 1366 N N . GLY A 1 183 ? -9.559 0.381 -19.588 1.00 84.69 183 GLY A N 1
ATOM 1367 C CA . GLY A 1 183 ? -10.104 -0.807 -18.940 1.00 84.69 183 GLY A CA 1
ATOM 1368 C C . GLY A 1 183 ? -11.086 -1.580 -19.817 1.00 84.69 183 GLY A C 1
ATOM 1369 O O . GLY A 1 183 ? -11.812 -1.030 -20.648 1.00 84.69 183 GLY A O 1
ATOM 1370 N N . GLU A 1 184 ? -11.163 -2.883 -19.578 1.00 82.25 184 GLU A N 1
ATOM 1371 C CA . GLU A 1 184 ? -12.183 -3.759 -20.133 1.00 82.25 184 GLU A CA 1
ATOM 1372 C C . GLU A 1 184 ? -13.183 -4.160 -19.041 1.00 82.25 184 GLU A C 1
ATOM 1374 O O . GLU A 1 184 ? -12.867 -4.279 -17.857 1.00 82.25 184 GLU A O 1
ATOM 1379 N N . ARG A 1 185 ? -14.448 -4.342 -19.431 1.00 81.12 185 ARG A N 1
ATOM 1380 C CA . ARG A 1 185 ? -15.533 -4.681 -18.500 1.00 81.12 185 ARG A CA 1
ATOM 1381 C C . ARG A 1 185 ? -15.820 -6.175 -18.535 1.00 81.12 185 ARG A C 1
ATOM 1383 O O . ARG A 1 185 ? -15.931 -6.748 -19.611 1.00 81.12 185 ARG A O 1
ATOM 1390 N N . GLY A 1 186 ? -16.127 -6.747 -17.371 1.00 82.50 186 GLY A N 1
ATOM 1391 C CA . GLY A 1 186 ? -16.657 -8.113 -17.254 1.00 82.50 186 GLY A CA 1
ATOM 1392 C C . GLY A 1 186 ? -15.710 -9.118 -16.602 1.00 82.50 186 GLY A C 1
ATOM 1393 O O . GLY A 1 186 ? -16.133 -10.242 -16.340 1.00 82.50 186 GLY A O 1
ATOM 1394 N N . GLN A 1 187 ? -14.486 -8.704 -16.275 1.00 82.06 187 GLN A N 1
ATOM 1395 C CA . GLN A 1 187 ? -13.517 -9.484 -15.508 1.00 82.06 187 GLN A CA 1
ATOM 1396 C C . GLN A 1 187 ? -13.273 -8.876 -14.117 1.00 82.06 187 GLN A C 1
ATOM 1398 O O . GLN A 1 187 ? -13.395 -7.661 -13.957 1.00 82.06 187 GLN A O 1
ATOM 1403 N N . PRO A 1 188 ? -12.950 -9.710 -13.108 1.00 79.19 188 PRO A N 1
ATOM 1404 C CA . PRO A 1 188 ? -12.619 -9.236 -11.766 1.00 79.19 188 PRO A CA 1
ATOM 1405 C C . PRO A 1 188 ? -11.230 -8.593 -11.680 1.00 79.19 188 PRO A C 1
ATOM 1407 O O . PRO A 1 188 ? -11.021 -7.772 -10.798 1.00 79.19 188 PRO A O 1
ATOM 1410 N N . ASP A 1 189 ? -10.302 -8.975 -12.561 1.00 86.25 189 ASP A N 1
ATOM 1411 C CA . ASP A 1 189 ? -8.919 -8.500 -12.556 1.00 86.25 189 ASP A CA 1
ATOM 1412 C C . ASP A 1 189 ? -8.382 -8.498 -13.992 1.00 86.25 189 ASP A C 1
ATOM 1414 O O . ASP A 1 189 ? -8.731 -9.376 -14.793 1.00 86.25 189 ASP A O 1
ATOM 1418 N N . GLU A 1 190 ? -7.534 -7.528 -14.317 1.00 88.69 190 GLU A N 1
ATOM 1419 C CA . GLU A 1 190 ? -6.866 -7.445 -15.610 1.00 88.69 190 GLU A CA 1
ATOM 1420 C C . GLU A 1 190 ? -5.406 -7.045 -15.434 1.00 88.69 190 GLU A C 1
ATOM 1422 O O . GLU A 1 190 ? -5.074 -6.094 -14.729 1.00 88.69 190 GLU A O 1
ATOM 1427 N N . TYR A 1 191 ? -4.532 -7.771 -16.119 1.00 91.00 191 TYR A N 1
ATOM 1428 C CA . TYR A 1 191 ? -3.099 -7.573 -16.054 1.00 91.00 191 TYR A CA 1
ATOM 1429 C C . TYR A 1 191 ? -2.613 -7.034 -17.393 1.00 91.00 191 TYR A C 1
ATOM 1431 O O . TYR A 1 191 ? -2.794 -7.656 -18.448 1.00 91.00 191 TYR A O 1
ATOM 1439 N N . ARG A 1 192 ? -1.996 -5.855 -17.337 1.00 92.44 192 ARG A N 1
ATOM 1440 C CA . ARG A 1 192 ? -1.590 -5.112 -18.521 1.00 92.44 192 ARG A CA 1
ATOM 1441 C C . ARG A 1 192 ? -0.192 -4.547 -18.361 1.00 92.44 192 ARG A C 1
ATOM 1443 O O . ARG A 1 192 ? 0.149 -3.972 -17.329 1.00 92.44 192 ARG A O 1
ATOM 1450 N N . CYS A 1 193 ? 0.612 -4.715 -19.399 1.00 93.62 193 CYS A N 1
ATOM 1451 C CA . CYS A 1 193 ? 1.996 -4.279 -19.430 1.00 93.62 193 CYS A CA 1
ATOM 1452 C C . CYS A 1 193 ? 2.130 -3.025 -20.286 1.00 93.62 193 CYS A C 1
ATOM 1454 O O . CYS A 1 193 ? 1.586 -2.960 -21.385 1.00 93.62 193 CYS A O 1
ATOM 1456 N N . PHE A 1 194 ? 2.893 -2.055 -19.786 1.00 93.50 194 PHE A N 1
ATOM 1457 C CA . PHE A 1 194 ? 3.195 -0.799 -20.467 1.00 93.50 194 PHE A CA 1
ATOM 1458 C C . PHE A 1 194 ? 4.706 -0.630 -20.600 1.00 93.50 194 PHE A C 1
ATOM 1460 O O . PHE A 1 194 ? 5.469 -1.040 -19.724 1.00 93.50 194 PHE A O 1
ATOM 1467 N N . ILE A 1 195 ? 5.138 0.009 -21.686 1.00 92.38 195 ILE A N 1
ATOM 1468 C CA . ILE A 1 195 ? 6.547 0.339 -21.904 1.00 92.38 195 ILE A CA 1
ATOM 1469 C C . ILE A 1 195 ? 6.854 1.680 -21.234 1.00 92.38 195 ILE A C 1
ATOM 1471 O O . ILE A 1 195 ? 6.217 2.688 -21.534 1.00 92.38 195 ILE A O 1
ATOM 1475 N N . PHE A 1 196 ? 7.875 1.692 -20.378 1.00 92.62 196 PHE A N 1
ATOM 1476 C CA . PHE A 1 196 ? 8.490 2.906 -19.846 1.00 92.62 196 PHE A CA 1
ATOM 1477 C C . PHE A 1 196 ? 9.966 2.909 -20.241 1.00 92.62 196 PHE A C 1
ATOM 1479 O O . PHE A 1 196 ? 10.779 2.225 -19.620 1.00 92.62 196 PHE A O 1
ATOM 1486 N N . ASP A 1 197 ? 10.305 3.641 -21.304 1.00 91.62 197 ASP A N 1
ATOM 1487 C CA . ASP A 1 197 ? 11.678 3.730 -21.802 1.00 91.62 197 ASP A CA 1
ATOM 1488 C C . ASP A 1 197 ? 12.417 4.911 -21.147 1.00 91.62 197 ASP A C 1
ATOM 1490 O O . ASP A 1 197 ? 12.050 6.063 -21.372 1.00 91.62 197 ASP A O 1
ATOM 1494 N N . PRO A 1 198 ? 13.453 4.658 -20.330 1.00 91.44 198 PRO A N 1
ATOM 1495 C CA . PRO A 1 198 ? 14.257 5.713 -19.725 1.00 91.44 198 PRO A CA 1
ATOM 1496 C C . PRO A 1 198 ? 15.282 6.365 -20.673 1.00 91.44 198 PRO A C 1
ATOM 1498 O O . PRO A 1 198 ? 16.032 7.235 -20.217 1.00 91.44 198 PRO A O 1
ATOM 1501 N N . GLU A 1 199 ? 15.391 5.891 -21.920 1.00 90.69 199 GLU A N 1
ATOM 1502 C CA . GLU A 1 199 ? 16.305 6.379 -22.964 1.00 90.69 199 GLU A CA 1
ATOM 1503 C C . GLU A 1 199 ? 17.775 6.451 -22.505 1.00 90.69 199 GLU A C 1
ATOM 1505 O O . GLU A 1 199 ? 18.529 7.371 -22.831 1.00 90.69 199 GLU A O 1
ATOM 1510 N N . LEU A 1 200 ? 18.204 5.473 -21.699 1.00 89.88 200 LEU A N 1
ATOM 1511 C CA . LEU A 1 200 ? 19.566 5.436 -21.168 1.00 89.88 200 LEU A CA 1
ATOM 1512 C C . LEU A 1 200 ? 20.577 5.114 -22.271 1.00 89.88 200 LEU A C 1
ATOM 1514 O O . LEU A 1 200 ? 20.538 4.048 -22.879 1.00 89.88 200 LEU A O 1
ATOM 1518 N N . THR A 1 201 ? 21.543 6.009 -22.466 1.00 90.25 201 THR A N 1
ATOM 1519 C CA . THR A 1 201 ? 22.666 5.827 -23.403 1.00 90.25 201 THR A CA 1
ATOM 1520 C C . THR A 1 201 ? 23.924 5.260 -22.741 1.00 90.25 201 THR A C 1
ATOM 1522 O O . THR A 1 201 ? 24.881 4.903 -23.425 1.00 90.25 201 THR A O 1
ATOM 1525 N N . GLU A 1 202 ? 23.926 5.151 -21.412 1.00 90.00 202 GLU A N 1
ATOM 1526 C CA . GLU A 1 202 ? 25.007 4.587 -20.605 1.00 90.00 202 GLU A CA 1
ATOM 1527 C C . GLU A 1 202 ? 24.455 3.888 -19.354 1.00 90.00 202 GLU A C 1
ATOM 1529 O O . GLU A 1 202 ? 23.321 4.132 -18.934 1.00 90.00 202 GLU A O 1
ATOM 1534 N N . THR A 1 203 ? 25.264 3.028 -18.731 1.00 91.00 203 THR A N 1
ATOM 1535 C CA . THR A 1 203 ? 24.880 2.308 -17.511 1.00 91.00 203 THR A CA 1
ATOM 1536 C C . THR A 1 203 ? 24.623 3.273 -16.352 1.00 91.00 203 THR A C 1
ATOM 1538 O O . THR A 1 203 ? 25.490 4.066 -15.983 1.00 91.00 203 THR A O 1
ATOM 1541 N N . LYS A 1 204 ? 23.447 3.155 -15.727 1.00 91.88 204 LYS A N 1
ATOM 1542 C CA . LYS A 1 204 ? 23.046 3.894 -14.521 1.00 91.88 204 LYS A CA 1
ATOM 1543 C C . LYS A 1 204 ? 22.533 2.936 -13.452 1.00 91.88 204 LYS A C 1
ATOM 1545 O O . LYS A 1 204 ? 22.069 1.843 -13.765 1.00 91.88 204 LYS A O 1
ATOM 1550 N N . TYR A 1 205 ? 22.561 3.387 -12.204 1.00 91.81 205 TYR A N 1
ATOM 1551 C CA . TYR A 1 205 ? 21.930 2.685 -11.090 1.00 91.81 205 TYR A CA 1
ATOM 1552 C C . TYR A 1 205 ? 20.585 3.326 -10.784 1.00 91.81 205 TYR A C 1
ATOM 1554 O O . TYR A 1 205 ? 20.529 4.538 -10.582 1.00 91.81 205 TYR A O 1
ATOM 1562 N N . LEU A 1 206 ? 19.526 2.517 -10.749 1.00 91.12 206 LEU A N 1
ATOM 1563 C CA . LEU A 1 206 ? 18.222 2.937 -10.252 1.00 91.12 206 LEU A CA 1
ATOM 1564 C C . LEU A 1 206 ? 18.276 2.948 -8.722 1.00 91.12 206 LEU A C 1
ATOM 1566 O O . LEU A 1 206 ? 18.485 1.906 -8.107 1.00 91.12 206 LEU A O 1
ATOM 1570 N N . THR A 1 207 ? 18.126 4.125 -8.121 1.00 91.75 207 THR A N 1
ATOM 1571 C CA . THR A 1 207 ? 18.195 4.313 -6.662 1.00 91.75 207 THR A CA 1
ATOM 1572 C C . THR A 1 207 ? 16.832 4.597 -6.038 1.00 91.75 207 THR A C 1
ATOM 1574 O O . THR A 1 207 ? 16.713 4.604 -4.820 1.00 91.75 207 THR A O 1
ATOM 1577 N N . GLY A 1 208 ? 15.809 4.828 -6.859 1.00 91.50 208 GLY A N 1
ATOM 1578 C CA . GLY A 1 208 ? 14.428 4.985 -6.421 1.00 91.50 208 GLY A CA 1
ATOM 1579 C C . GLY A 1 208 ? 13.480 5.042 -7.613 1.00 91.50 208 GLY A C 1
ATOM 1580 O O . GLY A 1 208 ? 13.861 5.510 -8.689 1.00 91.50 208 GLY A O 1
ATOM 1581 N N . TYR A 1 209 ? 12.257 4.564 -7.417 1.00 93.12 209 TYR A N 1
ATOM 1582 C CA . TYR A 1 209 ? 11.166 4.708 -8.373 1.00 93.12 209 TYR A CA 1
ATOM 1583 C C . TYR A 1 209 ? 9.842 4.925 -7.633 1.00 93.12 209 TYR A C 1
ATOM 1585 O O . TYR A 1 209 ? 9.684 4.485 -6.498 1.00 93.12 209 TYR A O 1
ATOM 1593 N N . GLU A 1 210 ? 8.908 5.618 -8.275 1.00 92.88 210 GLU A N 1
ATOM 1594 C CA . GLU A 1 210 ? 7.554 5.852 -7.767 1.00 92.88 210 GLU A CA 1
ATOM 1595 C C . GLU A 1 210 ? 6.573 5.696 -8.923 1.00 92.88 210 GLU A C 1
ATOM 1597 O O . GLU A 1 210 ? 6.709 6.365 -9.953 1.00 92.88 210 GLU A O 1
ATOM 1602 N N . PHE A 1 211 ? 5.585 4.823 -8.749 1.00 90.94 211 PHE A N 1
ATOM 1603 C CA . PHE A 1 211 ? 4.460 4.739 -9.666 1.00 90.94 211 PHE A CA 1
ATOM 1604 C C . PHE A 1 211 ? 3.409 5.788 -9.313 1.00 90.94 211 PHE A C 1
ATOM 1606 O O . PHE A 1 211 ? 3.012 5.907 -8.158 1.00 90.94 211 PHE A O 1
ATOM 1613 N N . ILE A 1 212 ? 2.917 6.496 -10.328 1.00 90.56 212 ILE A N 1
ATOM 1614 C CA . ILE A 1 212 ? 1.861 7.499 -10.193 1.00 90.56 212 ILE A CA 1
ATOM 1615 C C . ILE A 1 212 ? 0.619 6.975 -10.926 1.00 90.56 212 ILE A C 1
ATOM 1617 O O . ILE A 1 212 ? 0.474 7.211 -12.137 1.00 90.56 212 ILE A O 1
ATOM 1621 N N . PRO A 1 213 ? -0.255 6.218 -10.235 1.00 87.75 213 PRO A N 1
ATOM 1622 C CA . PRO A 1 213 ? -1.519 5.785 -10.808 1.00 87.75 213 PRO A CA 1
ATOM 1623 C C . PRO A 1 213 ? -2.432 6.993 -11.036 1.00 87.75 213 PRO A C 1
ATOM 1625 O O . PRO A 1 213 ? -2.452 7.947 -10.263 1.00 87.75 213 PRO A O 1
ATOM 1628 N N . ASP A 1 214 ? -3.197 6.945 -12.118 1.00 86.12 214 ASP A N 1
ATOM 1629 C CA . ASP A 1 214 ? -4.233 7.931 -12.436 1.00 86.12 214 ASP A CA 1
ATOM 1630 C C . ASP A 1 214 ? -5.545 7.665 -11.681 1.00 86.12 214 ASP A C 1
ATOM 1632 O O . ASP A 1 214 ? -6.257 8.618 -11.370 1.00 86.12 214 ASP A O 1
ATOM 1636 N N . GLN A 1 215 ? -5.852 6.398 -11.369 1.00 85.56 215 GLN A N 1
ATOM 1637 C CA . GLN A 1 215 ? -7.037 5.969 -10.611 1.00 85.56 215 GLN A CA 1
ATOM 1638 C C . GLN A 1 215 ? -6.666 4.940 -9.524 1.00 85.56 215 GLN A C 1
ATOM 1640 O O . GLN A 1 215 ? -6.593 3.736 -9.784 1.00 85.56 215 GLN A O 1
ATOM 1645 N N . THR A 1 216 ? -6.449 5.391 -8.284 1.00 81.94 216 THR A N 1
ATOM 1646 C CA . THR A 1 216 ? -6.064 4.521 -7.150 1.00 81.94 216 THR A CA 1
ATOM 1647 C C . THR A 1 216 ? -7.173 3.571 -6.701 1.00 81.94 216 THR A C 1
ATOM 1649 O O . THR A 1 216 ? -6.891 2.566 -6.063 1.00 81.94 216 THR A O 1
ATOM 1652 N N . GLU A 1 217 ? -8.432 3.866 -7.032 1.00 78.44 217 GLU A N 1
ATOM 1653 C CA . GLU A 1 217 ? -9.566 2.960 -6.807 1.00 78.44 217 GLU A CA 1
ATOM 1654 C C . GLU A 1 217 ? -9.623 1.762 -7.771 1.00 78.44 217 GLU A C 1
ATOM 1656 O O . GLU A 1 217 ? -10.368 0.820 -7.507 1.00 78.44 217 GLU A O 1
ATOM 1661 N N . VAL A 1 218 ? -8.886 1.806 -8.890 1.00 81.75 218 VAL A N 1
ATOM 1662 C CA . VAL A 1 218 ? -8.892 0.755 -9.924 1.00 81.75 218 VAL A CA 1
ATOM 1663 C C . VAL A 1 218 ? -7.588 -0.034 -9.921 1.00 81.75 218 VAL A C 1
ATOM 1665 O O . VAL A 1 218 ? -7.608 -1.258 -10.026 1.00 81.75 218 VAL A O 1
ATOM 1668 N N . VAL A 1 219 ? -6.446 0.649 -9.819 1.00 86.38 219 VAL A N 1
ATOM 1669 C CA . VAL A 1 219 ? -5.134 -0.007 -9.861 1.00 86.38 219 VAL A CA 1
ATOM 1670 C C . VAL A 1 219 ? -4.916 -0.816 -8.582 1.00 86.38 219 VAL A C 1
ATOM 1672 O O . VAL A 1 219 ? -4.700 -0.251 -7.514 1.00 86.38 219 VAL A O 1
ATOM 1675 N N . HIS A 1 220 ? -4.941 -2.145 -8.705 1.00 83.50 220 HIS A N 1
ATOM 1676 C CA . HIS A 1 220 ? -4.781 -3.062 -7.575 1.00 83.50 220 HIS A CA 1
ATOM 1677 C C . HIS A 1 220 ? -3.312 -3.236 -7.148 1.00 83.50 220 HIS A C 1
ATOM 1679 O O . HIS A 1 220 ? -3.000 -3.161 -5.962 1.00 83.50 220 HIS A O 1
ATOM 1685 N N . HIS A 1 221 ? -2.393 -3.441 -8.093 1.00 86.50 221 HIS A N 1
ATOM 1686 C CA . HIS A 1 221 ? -0.951 -3.467 -7.840 1.00 86.50 221 HIS A CA 1
ATOM 1687 C C . HIS A 1 221 ? -0.168 -3.137 -9.116 1.00 86.50 221 HIS A C 1
ATOM 1689 O O . HIS A 1 221 ? -0.703 -3.186 -10.223 1.00 86.50 221 HIS A O 1
ATOM 1695 N N . LEU A 1 222 ? 1.114 -2.803 -8.958 1.00 88.75 222 LEU A N 1
ATOM 1696 C CA . LEU A 1 222 ? 2.025 -2.482 -10.053 1.00 88.75 222 LEU A CA 1
ATOM 1697 C C . LEU A 1 222 ? 3.320 -3.264 -9.881 1.00 88.75 222 LEU A C 1
ATOM 1699 O O . LEU A 1 222 ? 3.875 -3.330 -8.786 1.00 88.75 222 LEU A O 1
ATOM 1703 N N . VAL A 1 223 ? 3.801 -3.843 -10.978 1.00 89.56 223 VAL A N 1
ATOM 1704 C CA . VAL A 1 223 ? 5.046 -4.612 -11.013 1.00 89.56 223 VAL A CA 1
ATOM 1705 C C . VAL A 1 223 ? 5.942 -4.023 -12.093 1.00 89.56 223 VAL A C 1
ATOM 1707 O O . VAL A 1 223 ? 5.523 -3.852 -13.237 1.00 89.56 223 VAL A O 1
ATOM 1710 N N . GLY A 1 224 ? 7.176 -3.688 -11.721 1.00 89.81 224 GLY A N 1
ATOM 1711 C CA . GLY A 1 224 ? 8.205 -3.252 -12.658 1.00 89.81 224 GLY A CA 1
ATOM 1712 C C . GLY A 1 224 ? 9.087 -4.424 -13.076 1.00 89.81 224 GLY A C 1
ATOM 1713 O O . GLY A 1 224 ? 9.577 -5.147 -12.216 1.00 89.81 224 GLY A O 1
ATOM 1714 N N . TYR A 1 225 ? 9.324 -4.570 -14.379 1.00 90.50 225 TYR A N 1
ATOM 1715 C CA . TYR A 1 225 ? 10.261 -5.549 -14.938 1.00 90.50 225 TYR A CA 1
ATOM 1716 C C . TYR A 1 225 ? 11.418 -4.824 -15.620 1.00 90.50 225 TYR A C 1
ATOM 1718 O O . TYR A 1 225 ? 11.196 -3.861 -16.364 1.00 90.50 225 TYR A O 1
ATOM 1726 N N . ARG A 1 226 ? 12.656 -5.297 -15.435 1.00 90.69 226 ARG A N 1
ATOM 1727 C CA . ARG A 1 226 ? 13.778 -4.820 -16.246 1.00 90.69 226 ARG A CA 1
ATOM 1728 C C . ARG A 1 226 ? 13.835 -5.612 -17.548 1.00 90.69 226 ARG A C 1
ATOM 1730 O O . ARG A 1 226 ? 14.253 -6.766 -17.567 1.00 90.69 226 ARG A O 1
ATOM 1737 N N . VAL A 1 227 ? 13.510 -4.949 -18.652 1.00 89.56 227 VAL A N 1
ATOM 1738 C CA . VAL A 1 227 ? 13.583 -5.524 -20.002 1.00 89.56 227 VAL A CA 1
ATOM 1739 C C . VAL A 1 227 ? 14.823 -4.990 -20.727 1.00 89.56 227 VAL A C 1
ATOM 1741 O O . VAL A 1 227 ? 15.067 -3.783 -20.751 1.00 89.56 227 VAL A O 1
ATOM 1744 N N . THR A 1 228 ? 15.642 -5.878 -21.295 1.00 88.94 228 THR A N 1
ATOM 1745 C CA . THR A 1 228 ? 16.834 -5.501 -22.074 1.00 88.94 228 THR A CA 1
ATOM 1746 C C . THR A 1 228 ? 16.448 -4.969 -23.458 1.00 88.94 228 THR A C 1
ATOM 1748 O O . THR A 1 228 ? 15.394 -5.292 -24.007 1.00 88.94 228 THR A O 1
ATOM 1751 N N . ALA A 1 229 ? 17.324 -4.157 -24.059 1.00 88.50 229 ALA A N 1
ATOM 1752 C CA . ALA A 1 229 ? 17.062 -3.514 -25.351 1.00 88.50 229 ALA A CA 1
ATOM 1753 C C . ALA A 1 229 ? 16.788 -4.505 -26.503 1.00 88.50 229 ALA A C 1
ATOM 1755 O O . ALA A 1 229 ? 16.128 -4.144 -27.474 1.00 88.50 229 ALA A O 1
ATOM 1756 N N . GLU A 1 230 ? 17.248 -5.757 -26.396 1.00 90.94 230 GLU A N 1
ATOM 1757 C CA . GLU A 1 230 ? 16.993 -6.802 -27.399 1.00 90.94 230 GLU A CA 1
ATOM 1758 C C . GLU A 1 230 ? 15.501 -7.151 -27.544 1.00 90.94 230 GLU A C 1
ATOM 1760 O O . GLU A 1 230 ? 15.055 -7.516 -28.630 1.00 90.94 230 GLU A O 1
ATOM 1765 N N . TYR A 1 231 ? 14.710 -6.975 -26.480 1.00 92.50 231 TYR A N 1
ATOM 1766 C CA . TYR A 1 231 ? 13.272 -7.248 -26.483 1.00 92.50 231 TYR A CA 1
ATOM 1767 C C . TYR A 1 231 ? 12.431 -6.038 -26.899 1.00 92.50 231 TYR A C 1
ATOM 1769 O O . TYR A 1 231 ? 11.211 -6.165 -27.012 1.00 92.50 231 TYR A O 1
ATOM 1777 N N . ARG A 1 232 ? 13.043 -4.873 -27.170 1.00 92.00 232 ARG A N 1
ATOM 1778 C CA . ARG A 1 232 ? 12.297 -3.643 -27.475 1.00 92.00 232 ARG A CA 1
ATOM 1779 C C . ARG A 1 232 ? 11.372 -3.808 -28.678 1.00 92.00 232 ARG A C 1
ATOM 1781 O O . ARG A 1 232 ? 10.187 -3.514 -28.581 1.00 92.00 232 ARG A O 1
ATOM 1788 N N . GLU A 1 233 ? 11.876 -4.368 -29.775 1.00 93.31 233 GLU A N 1
ATOM 1789 C CA . GLU A 1 233 ? 11.063 -4.581 -30.978 1.00 93.31 233 GLU A CA 1
ATOM 1790 C C . GLU A 1 233 ? 9.912 -5.575 -30.724 1.00 93.31 233 GLU A C 1
ATOM 1792 O O . GLU A 1 233 ? 8.835 -5.467 -31.307 1.00 93.31 233 GLU A O 1
ATOM 1797 N N . ALA A 1 234 ? 10.113 -6.560 -29.840 1.00 93.50 234 ALA A N 1
ATOM 1798 C CA . ALA A 1 234 ? 9.053 -7.484 -29.450 1.00 93.50 234 ALA A CA 1
ATOM 1799 C C . ALA A 1 234 ? 7.975 -6.795 -28.604 1.00 93.50 234 ALA A C 1
ATOM 1801 O O . ALA A 1 234 ? 6.794 -7.055 -28.839 1.00 93.50 234 ALA A O 1
ATOM 1802 N N . ALA A 1 235 ? 8.372 -5.911 -27.684 1.00 92.88 235 ALA A N 1
ATOM 1803 C CA . ALA A 1 235 ? 7.465 -5.096 -26.881 1.00 92.88 235 ALA A CA 1
ATOM 1804 C C . ALA A 1 235 ? 6.637 -4.156 -27.765 1.00 92.88 235 ALA A C 1
ATOM 1806 O O . ALA A 1 235 ? 5.412 -4.196 -27.697 1.00 92.88 235 ALA A O 1
ATOM 1807 N N . ASP A 1 236 ? 7.280 -3.419 -28.677 1.00 92.50 236 ASP A N 1
ATOM 1808 C CA . ASP A 1 236 ? 6.593 -2.517 -29.611 1.00 92.50 236 ASP A CA 1
ATOM 1809 C C . ASP A 1 236 ? 5.578 -3.278 -30.481 1.00 92.50 236 ASP A C 1
ATOM 1811 O O . ASP A 1 236 ? 4.451 -2.833 -30.684 1.00 92.50 236 ASP A O 1
ATOM 1815 N N . ARG A 1 237 ? 5.934 -4.480 -30.962 1.00 93.25 237 ARG A N 1
ATOM 1816 C CA . ARG A 1 237 ? 5.004 -5.336 -31.720 1.00 93.25 237 ARG A CA 1
ATOM 1817 C C . ARG A 1 237 ? 3.838 -5.861 -30.888 1.00 93.25 237 ARG A C 1
ATOM 1819 O O . ARG A 1 237 ? 2.844 -6.264 -31.486 1.00 93.25 237 ARG A O 1
ATOM 1826 N N . LYS A 1 238 ? 3.971 -5.978 -29.565 1.00 93.19 238 LYS A N 1
ATOM 1827 C CA . LYS A 1 238 ? 2.863 -6.378 -28.689 1.00 93.19 238 LYS A CA 1
ATOM 1828 C C . LYS A 1 238 ? 1.959 -5.195 -28.380 1.00 93.19 238 LYS A C 1
ATOM 1830 O O . LYS A 1 238 ? 0.760 -5.329 -28.578 1.00 93.19 238 LYS A O 1
ATOM 1835 N N . ASP A 1 239 ? 2.540 -4.062 -27.997 1.00 91.81 239 ASP A N 1
ATOM 1836 C CA . ASP A 1 239 ? 1.813 -2.811 -27.758 1.00 91.81 239 ASP A CA 1
ATOM 1837 C C . ASP A 1 239 ? 0.984 -2.410 -28.990 1.00 91.81 239 ASP A C 1
ATOM 1839 O O . ASP A 1 239 ? -0.195 -2.109 -28.881 1.00 91.81 239 ASP A O 1
ATOM 1843 N N . ALA A 1 240 ? 1.549 -2.544 -30.195 1.00 91.38 240 ALA A N 1
ATOM 1844 C CA . ALA A 1 240 ? 0.858 -2.204 -31.440 1.00 91.38 240 ALA A CA 1
ATOM 1845 C C . ALA A 1 240 ? -0.224 -3.208 -31.899 1.00 91.38 240 ALA A C 1
ATOM 1847 O O . ALA A 1 240 ? -0.862 -2.973 -32.927 1.00 91.38 240 ALA A O 1
ATOM 1848 N N . LYS A 1 241 ? -0.396 -4.359 -31.231 1.00 90.88 241 LYS A N 1
ATOM 1849 C CA . LYS A 1 241 ? -1.411 -5.367 -31.608 1.00 90.88 241 LYS A CA 1
ATOM 1850 C C . LYS A 1 241 ? -2.774 -5.119 -30.984 1.00 90.88 241 LYS A C 1
ATOM 1852 O O . LYS A 1 241 ? -3.746 -5.696 -31.467 1.00 90.88 241 LYS A O 1
ATOM 1857 N N . GLU A 1 242 ? -2.829 -4.345 -29.911 1.00 85.50 242 GLU A N 1
ATOM 1858 C CA . GLU A 1 242 ? -4.059 -4.052 -29.191 1.00 85.50 242 GLU A CA 1
ATOM 1859 C C . GLU A 1 242 ? -4.482 -2.602 -29.448 1.00 85.50 242 GLU A C 1
ATOM 1861 O O . GLU A 1 242 ? -3.652 -1.725 -29.670 1.00 85.50 242 GLU A O 1
ATOM 1866 N N . ASP A 1 243 ? -5.793 -2.353 -29.452 1.00 83.44 243 ASP A N 1
ATOM 1867 C CA . ASP A 1 243 ? -6.349 -1.036 -29.800 1.00 83.44 243 ASP A CA 1
ATOM 1868 C C . ASP A 1 243 ? -6.202 -0.000 -28.666 1.00 83.44 243 ASP A C 1
ATOM 1870 O O . ASP A 1 243 ? -6.427 1.193 -28.876 1.00 83.44 243 ASP A O 1
ATOM 1874 N N . GLN A 1 244 ? -5.832 -0.447 -27.463 1.00 87.44 244 GLN A N 1
ATOM 1875 C CA . GLN A 1 244 ? -5.570 0.392 -26.295 1.00 87.44 244 GLN A CA 1
ATOM 1876 C C . GLN A 1 244 ? -4.110 0.249 -25.858 1.00 87.44 244 GLN A C 1
ATOM 1878 O O . GLN A 1 244 ? -3.467 -0.757 -26.143 1.00 87.44 244 GLN A O 1
ATOM 1883 N N . GLY A 1 245 ? -3.584 1.230 -25.126 1.00 88.44 245 GLY A N 1
ATOM 1884 C CA . GLY A 1 245 ? -2.173 1.248 -24.745 1.00 88.44 245 GLY A CA 1
ATOM 1885 C C . GLY A 1 245 ? -1.758 0.056 -23.901 1.00 88.44 245 GLY A C 1
ATOM 1886 O O . GLY A 1 245 ? -2.499 -0.328 -23.006 1.00 88.44 245 GLY A O 1
ATOM 1887 N N . GLY A 1 246 ? -0.574 -0.498 -24.142 1.00 92.19 246 GLY A N 1
ATOM 1888 C CA . GLY A 1 246 ? -0.082 -1.704 -23.488 1.00 92.19 246 GLY A CA 1
ATOM 1889 C C . GLY A 1 246 ? -0.559 -2.997 -24.151 1.00 92.19 246 GLY A C 1
ATOM 1890 O O . GLY A 1 246 ? -1.221 -2.989 -25.185 1.00 92.19 246 GLY A O 1
ATOM 1891 N N . TRP A 1 247 ? -0.235 -4.129 -23.528 1.00 93.19 247 TRP A N 1
ATOM 1892 C CA . TRP A 1 247 ? -0.724 -5.453 -23.930 1.00 93.19 247 TRP A CA 1
ATOM 1893 C C . TRP A 1 247 ? -1.092 -6.305 -22.720 1.00 93.19 247 TRP A C 1
ATOM 1895 O O . TRP A 1 247 ? -0.546 -6.115 -21.627 1.00 93.19 247 TRP A O 1
ATOM 1905 N N . SER A 1 248 ? -1.973 -7.284 -22.921 1.00 91.94 248 SER A N 1
ATOM 1906 C CA . SER A 1 248 ? -2.307 -8.261 -21.885 1.00 91.94 248 SER A CA 1
ATOM 1907 C C . SER A 1 248 ? -1.091 -9.121 -21.523 1.00 91.94 248 SER A C 1
ATOM 1909 O O . SER A 1 248 ? -0.440 -9.727 -22.382 1.00 91.94 248 SER A O 1
ATOM 1911 N N . CYS A 1 249 ? -0.775 -9.189 -20.235 1.00 90.31 249 CYS A N 1
ATOM 1912 C CA . CYS A 1 249 ? 0.346 -9.954 -19.696 1.00 90.31 249 CYS A CA 1
ATOM 1913 C C . CYS A 1 249 ? -0.061 -10.578 -18.358 1.00 90.31 249 CYS A C 1
ATOM 1915 O O . CYS A 1 249 ? -1.003 -10.106 -17.759 1.00 90.31 249 CYS A O 1
ATOM 1917 N N . PHE A 1 250 ? 0.570 -11.650 -17.877 1.00 87.94 250 PHE A N 1
ATOM 1918 C CA . PHE A 1 250 ? 0.224 -12.231 -16.568 1.00 87.94 250 PHE A CA 1
ATOM 1919 C C . PHE A 1 250 ? 1.444 -12.916 -15.963 1.00 87.94 250 PHE A C 1
ATOM 1921 O O . PHE A 1 250 ? 2.059 -13.768 -16.605 1.00 87.94 250 PHE A O 1
ATOM 1928 N N . GLY A 1 251 ? 1.815 -12.523 -14.743 1.00 83.19 251 GLY A N 1
ATOM 1929 C CA . GLY A 1 251 ? 2.986 -13.034 -14.017 1.00 83.19 251 GLY A CA 1
ATOM 1930 C C . GLY A 1 251 ? 4.359 -12.614 -14.574 1.00 83.19 251 GLY A C 1
ATOM 1931 O O . GLY A 1 251 ? 5.345 -12.654 -13.845 1.00 83.19 251 GLY A O 1
ATOM 1932 N N . SER A 1 252 ? 4.439 -12.189 -15.835 1.00 87.06 252 SER A N 1
ATOM 1933 C CA . SER A 1 252 ? 5.637 -11.703 -16.539 1.00 87.06 252 SER A CA 1
ATOM 1934 C C . SER A 1 252 ? 5.202 -10.857 -17.745 1.00 87.06 252 SER A C 1
ATOM 1936 O O . SER A 1 252 ? 4.013 -10.807 -18.072 1.00 87.06 252 SER A O 1
ATOM 1938 N N . THR A 1 253 ? 6.136 -10.194 -18.434 1.00 90.06 253 THR A N 1
ATOM 1939 C CA . THR A 1 253 ? 5.828 -9.379 -19.619 1.00 90.06 253 THR A CA 1
ATOM 1940 C C . THR A 1 253 ? 5.465 -10.224 -20.851 1.00 90.06 253 THR A C 1
ATOM 1942 O O . THR A 1 253 ? 4.813 -9.751 -21.792 1.00 90.06 253 THR A O 1
ATOM 1945 N N . GLY A 1 254 ? 5.852 -11.506 -20.855 1.00 90.12 254 GLY A N 1
ATOM 1946 C CA . GLY A 1 254 ? 5.644 -12.423 -21.973 1.00 90.12 254 GLY A CA 1
ATOM 1947 C C . GLY A 1 254 ? 6.502 -12.092 -23.199 1.00 90.12 254 GLY A C 1
ATOM 1948 O O . GLY A 1 254 ? 6.087 -12.412 -24.320 1.00 90.12 254 GLY A O 1
ATOM 1949 N N . LEU A 1 255 ? 7.639 -11.415 -23.007 1.00 89.25 255 LEU A N 1
ATOM 1950 C CA . LEU A 1 255 ? 8.620 -11.089 -24.045 1.00 89.25 255 LEU A CA 1
ATOM 1951 C C . LEU A 1 255 ? 9.755 -12.123 -24.107 1.00 89.25 255 LEU A C 1
ATOM 1953 O O . LEU A 1 255 ? 10.318 -12.315 -25.185 1.00 89.25 255 LEU A O 1
ATOM 1957 N N . GLY A 1 256 ? 10.037 -12.838 -23.012 1.00 76.75 256 GLY A N 1
ATOM 1958 C CA . GLY A 1 256 ? 11.044 -13.903 -22.948 1.00 76.75 256 GLY A CA 1
ATOM 1959 C C . GLY A 1 256 ? 11.340 -14.362 -21.514 1.00 76.75 256 GLY A C 1
ATOM 1960 O O . GLY A 1 256 ? 10.660 -13.961 -20.579 1.00 76.75 256 GLY A O 1
ATOM 1961 N N . SER A 1 257 ? 12.342 -15.230 -21.330 1.00 59.97 257 SER A N 1
ATOM 1962 C CA . SER A 1 257 ? 12.705 -15.801 -20.017 1.00 59.97 257 SER A CA 1
ATOM 1963 C C . SER A 1 257 ? 13.769 -15.021 -19.234 1.00 59.97 257 SER A C 1
ATOM 1965 O O . SER A 1 257 ? 14.027 -15.372 -18.088 1.00 59.97 257 SER A O 1
ATOM 1967 N N . ASP A 1 258 ? 14.391 -13.995 -19.824 1.00 54.38 258 ASP A N 1
ATOM 1968 C CA . ASP A 1 258 ? 15.505 -13.240 -19.210 1.00 54.38 258 ASP A CA 1
ATOM 1969 C C . ASP A 1 258 ? 15.050 -11.944 -18.509 1.00 54.38 258 ASP A C 1
ATOM 1971 O O . ASP A 1 258 ? 15.828 -11.011 -18.291 1.00 54.38 258 ASP A O 1
ATOM 1975 N N . GLU A 1 259 ? 13.766 -11.881 -18.170 1.00 56.06 259 GLU A N 1
ATOM 1976 C CA . GLU A 1 259 ? 13.142 -10.795 -17.418 1.00 56.06 259 GLU A CA 1
ATOM 1977 C C . GLU A 1 259 ? 13.503 -10.957 -15.927 1.00 56.06 259 GLU A C 1
ATOM 1979 O O . GLU A 1 259 ? 13.301 -12.031 -15.359 1.00 56.06 259 GLU A O 1
ATOM 1984 N N . ILE A 1 260 ? 14.066 -9.914 -15.299 1.00 50.34 260 ILE A N 1
ATOM 1985 C CA . ILE A 1 260 ? 14.385 -9.872 -13.854 1.00 50.34 260 ILE A CA 1
ATOM 1986 C C . ILE A 1 260 ? 13.702 -8.663 -13.226 1.00 50.34 260 ILE A C 1
ATOM 1988 O O . ILE A 1 260 ? 13.761 -7.571 -13.848 1.00 50.34 260 ILE A O 1
#

Radius of gyration: 27.88 Å; chains: 1; bounding box: 66×58×77 Å

pLDDT: mean 79.99, std 21.97, range [30.67, 98.75]

Foldseek 3Di:
DKKFFAWDDDPCPDDDDDDDDDDDDDDDDDDDDDDDDDDDDDDDDDDDDDDPDPPPPPVPVQQACVPQVLVLCQAQPCQQQEDQHQCVVVQHDFWLLSCLVCLVVVLVCLVVQVPPDDPDDPPDPDDPSPSGDDPVNNVSSNVCVVVSVDHPDDRRHGRHHPDHDDDDPDGDDMWDFPFADPDDPDDPDFAWDGDTDPVDPDDIDGPDMDDDDPRSNRCPDDDDKDDDPVLVVVQVVQQVVDPGGTHGDDPDNPSDDPID

Secondary structure (DSSP, 8-state):
-EEEEEEE-----------------------PPP---------------------------PPPIIIIIHHHHHHHTHHHHSTT-TTTTT---SBHHHHHHTHHHHHHHHHTT-SS-----TTSSPPTT--PPPHHHHHHHHHHHHTT----S-TTPBP--SSPPP--S--SEEEE-SS-----SS-S---EE-------SS--EEEEEEEE-S-TTT----------GGGHHHHHHHHTTSSSSSEE-SSS-SS-S---